Protein AF-A0A967A6V4-F1 (afdb_monomer_lite)

Secondary structure (DSSP, 8-state):
---HHHHHHHHHHHHHHHHHHHHHHHHHHTT-S-----SEEEETTEEEEHHHH---HHHHHHHHHHHHHHHHHHHHHHHHHHHHHH-S-STT-SSHHHHHHHHHHHHHHHHHHS-SSS-B----GGGTT-EEEETTTEEEE-TT-TTPBP-GGGGT-HHHHHHHHHHIIIIIS----PPPPPPPPPSS-EEEETTEEEEPP-------

pLDDT: mean 91.81, std 9.51, range [47.06, 98.56]

Radius of gyration: 20.29 Å; chains: 1; bounding box: 44×41×69 Å

Structure (mmCIF, N/CA/C/O backbone):
data_AF-A0A967A6V4-F1
#
_entry.id   AF-A0A967A6V4-F1
#
loop_
_atom_site.group_PDB
_atom_site.id
_atom_site.type_symbol
_atom_site.label_atom_id
_atom_site.label_alt_id
_atom_site.label_comp_id
_atom_site.label_asym_id
_atom_site.label_entity_id
_atom_site.label_seq_id
_atom_site.pdbx_PDB_ins_code
_atom_site.Cartn_x
_atom_site.Cartn_y
_atom_site.Cartn_z
_atom_site.occupancy
_atom_site.B_iso_or_equiv
_atom_site.auth_seq_id
_atom_site.auth_comp_id
_atom_site.auth_asym_id
_atom_site.auth_atom_id
_atom_site.pdbx_PDB_model_num
ATOM 1 N N . MET A 1 1 ? 5.964 20.607 -17.269 1.00 47.06 1 MET A N 1
ATOM 2 C CA . MET A 1 1 ? 6.888 20.075 -16.246 1.00 47.06 1 MET A CA 1
ATOM 3 C C . MET A 1 1 ? 6.052 19.396 -15.180 1.00 47.06 1 MET A C 1
ATOM 5 O O . MET A 1 1 ? 5.228 20.064 -14.573 1.00 47.06 1 MET A O 1
ATOM 9 N N . THR A 1 2 ? 6.174 18.079 -15.026 1.00 61.16 2 THR A N 1
ATOM 10 C CA . THR A 1 2 ? 5.556 17.325 -13.926 1.00 61.16 2 THR A CA 1
ATOM 11 C C . THR A 1 2 ? 6.185 17.775 -12.608 1.00 61.16 2 THR A C 1
ATOM 13 O O . THR A 1 2 ? 7.408 17.781 -12.490 1.00 61.16 2 THR A O 1
ATOM 16 N N . ASP A 1 3 ? 5.371 18.174 -11.628 1.00 86.00 3 ASP A N 1
ATOM 17 C CA . ASP A 1 3 ? 5.865 18.545 -10.300 1.00 86.00 3 ASP A CA 1
ATOM 18 C C . ASP A 1 3 ? 6.285 17.281 -9.530 1.00 86.00 3 ASP A C 1
ATOM 20 O O . ASP A 1 3 ? 5.494 16.640 -8.835 1.00 86.00 3 ASP A O 1
ATOM 24 N N . LEU A 1 4 ? 7.552 16.890 -9.687 1.0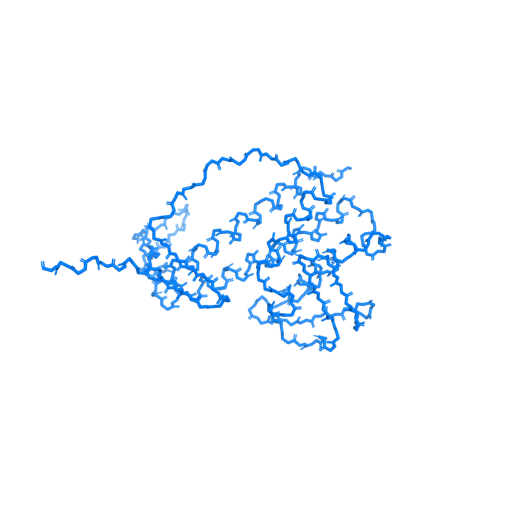0 92.56 4 LEU A N 1
ATOM 25 C CA . LEU A 1 4 ? 8.151 15.781 -8.939 1.00 92.56 4 LEU A CA 1
ATOM 26 C C . LEU A 1 4 ? 8.066 16.004 -7.420 1.00 92.56 4 LEU A C 1
ATOM 28 O O . LEU A 1 4 ? 7.947 15.033 -6.671 1.00 92.56 4 LEU A O 1
ATOM 32 N N . GLY A 1 5 ? 8.061 17.261 -6.962 1.00 93.19 5 GLY A N 1
ATOM 33 C CA . GLY A 1 5 ? 7.897 17.612 -5.553 1.00 93.19 5 GLY A CA 1
ATOM 34 C C . GLY A 1 5 ? 6.541 17.169 -5.003 1.00 93.19 5 GLY A C 1
ATOM 35 O O . GLY A 1 5 ? 6.478 16.575 -3.922 1.00 93.19 5 GLY A O 1
ATOM 36 N N . ALA A 1 6 ? 5.463 17.358 -5.768 1.00 96.00 6 ALA A N 1
ATOM 37 C CA . ALA A 1 6 ? 4.139 16.852 -5.409 1.00 96.00 6 ALA A CA 1
ATOM 38 C C . ALA A 1 6 ? 4.126 15.321 -5.272 1.00 96.00 6 ALA A C 1
ATOM 40 O O . ALA A 1 6 ? 3.632 14.798 -4.272 1.00 96.00 6 ALA A O 1
ATOM 41 N N . HIS A 1 7 ? 4.737 14.590 -6.210 1.00 97.00 7 HIS A N 1
ATOM 42 C CA . HIS A 1 7 ? 4.801 13.125 -6.145 1.00 97.00 7 HIS A CA 1
ATOM 43 C C . HIS A 1 7 ? 5.608 12.607 -4.945 1.00 97.00 7 HIS A C 1
ATOM 45 O O . HIS A 1 7 ? 5.199 11.627 -4.317 1.00 97.00 7 HIS A O 1
ATOM 51 N N . ILE A 1 8 ? 6.701 13.281 -4.567 1.00 96.75 8 ILE A N 1
ATOM 52 C CA . ILE A 1 8 ? 7.445 12.972 -3.333 1.00 96.75 8 ILE A CA 1
ATOM 53 C C . ILE A 1 8 ? 6.543 13.149 -2.106 1.00 96.75 8 ILE A C 1
ATOM 55 O O . ILE A 1 8 ? 6.497 12.271 -1.238 1.00 96.75 8 ILE A O 1
ATOM 59 N N . ASN A 1 9 ? 5.791 14.251 -2.040 1.00 95.69 9 ASN A N 1
ATOM 60 C CA . ASN A 1 9 ? 4.867 14.514 -0.938 1.00 95.69 9 ASN A CA 1
ATOM 61 C C . ASN A 1 9 ? 3.738 13.479 -0.875 1.00 95.69 9 ASN A C 1
ATOM 63 O O . ASN A 1 9 ? 3.394 13.024 0.217 1.00 95.69 9 ASN A O 1
ATOM 67 N N . TYR A 1 10 ? 3.203 13.047 -2.018 1.00 97.50 10 TYR A N 1
ATOM 68 C CA . TYR A 1 10 ? 2.186 11.997 -2.068 1.00 97.50 10 TYR A CA 1
ATOM 69 C C . TYR A 1 10 ? 2.726 10.646 -1.605 1.00 97.50 10 TYR A C 1
ATOM 71 O O . TYR A 1 10 ? 2.060 9.971 -0.820 1.00 97.50 10 TYR A O 1
ATOM 79 N N . LEU A 1 11 ? 3.936 10.257 -2.023 1.00 97.19 11 LEU A N 1
ATOM 80 C CA . LEU A 1 11 ? 4.576 9.030 -1.534 1.00 97.19 11 LEU A CA 1
ATOM 81 C C . LEU A 1 11 ? 4.777 9.093 -0.021 1.00 97.19 11 LEU A C 1
ATOM 83 O O . LEU A 1 11 ? 4.455 8.143 0.691 1.00 97.19 11 LEU A O 1
ATOM 87 N N . PHE A 1 12 ? 5.249 10.231 0.491 1.00 95.94 12 PHE A N 1
ATOM 88 C CA . PHE A 1 12 ? 5.412 10.416 1.927 1.00 95.94 12 PHE A CA 1
ATOM 89 C C . PHE A 1 12 ? 4.080 10.339 2.682 1.00 95.94 12 PHE A C 1
ATOM 91 O O . PHE A 1 12 ? 4.004 9.669 3.712 1.00 95.94 12 PHE A O 1
ATOM 98 N N . ALA A 1 13 ? 3.025 10.973 2.168 1.00 96.88 13 ALA A N 1
ATOM 99 C CA . ALA A 1 13 ? 1.691 10.902 2.752 1.00 96.88 13 ALA A CA 1
ATOM 100 C C . ALA A 1 13 ? 1.150 9.463 2.754 1.00 96.88 13 ALA A C 1
ATOM 102 O O . ALA A 1 13 ? 0.671 9.000 3.789 1.00 96.88 13 ALA A O 1
ATOM 103 N N . ALA A 1 14 ? 1.298 8.723 1.651 1.00 97.62 14 ALA A N 1
ATOM 104 C CA . ALA A 1 14 ? 0.886 7.323 1.555 1.00 97.62 14 ALA A CA 1
ATOM 105 C C . ALA A 1 14 ? 1.659 6.428 2.542 1.00 97.62 14 ALA A C 1
ATOM 107 O O . ALA A 1 14 ? 1.058 5.592 3.220 1.00 97.62 14 ALA A O 1
ATOM 108 N N . GLU A 1 15 ? 2.970 6.647 2.711 1.00 96.56 15 GLU A N 1
ATOM 109 C CA . GLU A 1 15 ? 3.759 5.964 3.743 1.00 96.56 15 GLU A CA 1
ATOM 110 C C . GLU A 1 15 ? 3.232 6.247 5.158 1.00 96.56 15 GLU A C 1
ATOM 112 O O . GLU A 1 15 ? 3.196 5.341 5.994 1.00 96.56 15 GLU A O 1
ATOM 117 N N . LEU A 1 16 ? 2.875 7.498 5.463 1.00 96.00 16 LEU A N 1
ATOM 118 C CA . LEU A 1 16 ? 2.338 7.872 6.774 1.00 96.00 16 LEU A CA 1
ATOM 119 C C . LEU A 1 16 ? 0.960 7.255 7.012 1.00 96.00 16 LEU A C 1
ATOM 121 O O . LEU A 1 16 ? 0.731 6.713 8.093 1.00 96.00 16 LEU A O 1
ATOM 125 N N . GLN A 1 17 ? 0.081 7.272 6.009 1.00 97.69 17 GLN A N 1
ATOM 126 C CA . GLN A 1 17 ? -1.232 6.635 6.088 1.00 97.69 17 GLN A CA 1
ATOM 127 C C . GLN A 1 17 ? -1.112 5.129 6.304 1.00 97.69 17 GLN A C 1
ATOM 129 O O . GLN A 1 17 ? -1.803 4.589 7.162 1.00 97.69 17 GLN A O 1
ATOM 134 N N . PHE A 1 18 ? -0.187 4.457 5.612 1.00 97.31 18 PHE A N 1
ATOM 135 C CA . PHE A 1 18 ? 0.090 3.044 5.858 1.00 97.31 18 PHE A CA 1
ATOM 136 C C . PHE A 1 18 ? 0.520 2.796 7.305 1.00 97.31 18 PHE A C 1
ATOM 138 O O . PHE A 1 18 ? -0.059 1.949 7.978 1.00 97.31 18 PHE A O 1
ATOM 145 N N . ARG A 1 19 ? 1.491 3.564 7.816 1.00 95.38 19 ARG A N 1
ATOM 146 C CA . ARG A 1 19 ? 1.978 3.412 9.199 1.00 95.38 19 ARG A CA 1
ATOM 147 C C . ARG A 1 19 ? 0.873 3.654 10.226 1.00 95.38 19 ARG A C 1
ATOM 149 O O . ARG A 1 19 ? 0.779 2.901 11.193 1.00 95.38 19 ARG A O 1
ATOM 156 N N . LEU A 1 20 ? 0.049 4.681 10.016 1.00 95.94 20 LEU A N 1
ATOM 157 C CA . LEU A 1 20 ? -1.089 4.980 10.880 1.00 95.94 20 LEU A CA 1
ATOM 158 C C . LEU A 1 20 ? -2.123 3.854 10.825 1.00 95.94 20 LEU A C 1
ATOM 160 O O . LEU A 1 20 ? -2.558 3.386 11.870 1.00 95.94 20 LEU A O 1
ATOM 164 N N . ALA A 1 21 ? -2.460 3.362 9.633 1.00 96.38 21 ALA A N 1
ATOM 165 C CA . ALA A 1 21 ? -3.390 2.254 9.468 1.00 96.38 21 ALA A CA 1
ATOM 166 C C . ALA A 1 21 ? -2.866 0.955 10.102 1.00 96.38 21 ALA A C 1
ATOM 168 O O . ALA A 1 21 ? -3.643 0.215 10.700 1.00 96.38 21 ALA A O 1
ATOM 169 N N . SER A 1 22 ? -1.555 0.687 10.045 1.00 94.50 22 SER A N 1
ATOM 170 C CA . SER A 1 22 ? -0.947 -0.445 10.756 1.00 94.50 22 SER A CA 1
ATOM 171 C C . SER A 1 22 ? -1.079 -0.292 12.272 1.00 94.50 22 SER A C 1
ATOM 173 O O . SER A 1 22 ? -1.404 -1.262 12.953 1.00 94.50 22 SER A O 1
ATOM 175 N N . ALA A 1 23 ? -0.852 0.915 12.800 1.00 92.94 23 ALA A N 1
ATOM 176 C CA . ALA A 1 23 ? -0.994 1.199 14.225 1.00 92.94 23 ALA A CA 1
ATOM 177 C C . ALA A 1 23 ? -2.455 1.094 14.689 1.00 92.94 23 ALA A C 1
ATOM 179 O O . ALA A 1 23 ? -2.713 0.474 15.715 1.00 92.94 23 ALA A O 1
ATOM 180 N N . ALA A 1 24 ? -3.398 1.633 13.916 1.00 93.75 24 ALA A N 1
ATOM 181 C CA . ALA A 1 24 ? -4.828 1.563 14.201 1.00 93.75 24 ALA A CA 1
ATOM 182 C C . ALA A 1 24 ? -5.347 0.121 14.147 1.00 93.75 24 ALA A C 1
ATOM 184 O O . ALA A 1 24 ? -6.034 -0.313 15.063 1.00 93.75 24 ALA A O 1
ATOM 185 N N . ARG A 1 25 ? -4.948 -0.661 13.132 1.00 93.38 25 ARG A N 1
ATOM 186 C CA . ARG A 1 25 ? -5.234 -2.102 13.081 1.00 93.38 25 ARG A CA 1
ATOM 187 C C . ARG A 1 25 ? -4.715 -2.802 14.326 1.00 93.38 25 ARG A C 1
ATOM 189 O O . ARG A 1 25 ? -5.458 -3.523 14.972 1.00 93.38 25 ARG A O 1
ATOM 196 N N . PHE A 1 26 ? -3.453 -2.569 14.677 1.00 91.88 26 PHE A N 1
ATOM 197 C CA . PHE A 1 26 ? -2.861 -3.178 15.860 1.00 91.88 26 PHE A CA 1
ATOM 198 C C . PHE A 1 26 ? -3.612 -2.799 17.146 1.00 91.88 26 PHE A C 1
ATOM 200 O O . PHE A 1 26 ? -3.895 -3.662 17.972 1.00 91.88 26 PHE A O 1
ATOM 207 N N . ALA A 1 27 ? -3.957 -1.524 17.318 1.00 91.75 27 ALA A N 1
ATOM 208 C CA . ALA A 1 27 ? -4.696 -1.046 18.478 1.00 91.75 27 ALA A CA 1
ATOM 209 C C . ALA A 1 27 ? -6.118 -1.623 18.543 1.00 91.75 27 ALA A C 1
ATOM 211 O O . ALA A 1 27 ? -6.533 -2.027 19.626 1.00 91.75 27 ALA A O 1
ATOM 212 N N . ALA A 1 28 ? -6.823 -1.723 17.412 1.00 92.56 28 ALA A N 1
ATOM 213 C CA . ALA A 1 28 ? -8.151 -2.328 17.330 1.00 92.56 28 ALA A CA 1
ATOM 214 C C . ALA A 1 28 ? -8.112 -3.820 17.694 1.00 92.56 28 ALA A C 1
ATOM 216 O O . ALA A 1 28 ? -8.812 -4.236 18.613 1.00 92.56 28 ALA A O 1
ATOM 217 N N . THR A 1 29 ? -7.211 -4.599 17.081 1.00 89.44 29 THR A N 1
ATOM 218 C CA . THR A 1 29 ? -7.047 -6.034 17.378 1.00 89.44 29 THR A CA 1
ATOM 219 C C . THR A 1 29 ? -6.681 -6.287 18.846 1.00 89.44 29 THR A C 1
ATOM 221 O O . THR A 1 29 ? -7.070 -7.296 19.426 1.00 89.44 29 THR A O 1
ATOM 224 N N . MET A 1 30 ? -5.938 -5.370 19.472 1.00 89.25 30 MET A N 1
ATOM 225 C CA . MET A 1 30 ? -5.548 -5.473 20.881 1.00 89.25 30 MET A CA 1
ATOM 226 C C . MET A 1 30 ? -6.565 -4.864 21.861 1.00 89.25 30 MET A C 1
ATOM 228 O O . MET A 1 30 ? -6.291 -4.869 23.061 1.00 89.25 30 MET A O 1
ATOM 232 N N . GLY A 1 31 ? -7.683 -4.302 21.386 1.00 88.19 31 GLY A N 1
ATOM 233 C CA . GLY A 1 31 ? -8.676 -3.626 22.232 1.00 88.19 31 GLY A CA 1
ATOM 234 C C . GLY A 1 31 ? -8.162 -2.354 22.921 1.00 88.19 31 GLY A C 1
ATOM 235 O O . GLY A 1 31 ? -8.678 -1.964 23.961 1.00 88.19 31 GLY A O 1
ATOM 236 N N . ASN A 1 32 ? -7.121 -1.721 22.371 1.00 87.50 32 ASN A N 1
ATOM 237 C CA . ASN A 1 32 ? -6.496 -0.506 22.912 1.00 87.50 32 ASN A CA 1
ATOM 238 C C . ASN A 1 32 ? -6.888 0.769 22.142 1.00 87.50 32 ASN A C 1
ATOM 240 O O . ASN A 1 32 ? -6.411 1.855 22.472 1.00 87.50 32 ASN A O 1
ATOM 244 N N . GLN A 1 33 ? -7.680 0.642 21.076 1.00 81.50 33 GLN A N 1
ATOM 245 C CA . GLN A 1 33 ? -8.181 1.776 20.305 1.00 81.50 33 GLN A CA 1
ATOM 246 C C . GLN A 1 33 ? -9.330 2.437 21.086 1.00 81.50 33 GLN A C 1
ATOM 248 O O . GLN A 1 33 ? -10.271 1.734 21.452 1.00 81.50 33 GLN A O 1
ATOM 253 N N . PRO A 1 34 ? -9.312 3.761 21.321 1.00 84.88 34 PRO A N 1
ATOM 254 C CA . PRO A 1 34 ? -10.505 4.446 21.797 1.00 84.88 34 PRO A CA 1
ATOM 255 C C . PRO A 1 34 ? -11.572 4.385 20.696 1.00 84.88 34 PRO A C 1
ATOM 257 O O . PRO A 1 34 ? -11.351 4.880 19.590 1.00 84.88 34 PRO A O 1
ATOM 260 N N . LEU A 1 35 ? -12.699 3.739 20.993 1.00 86.19 35 LEU A N 1
ATOM 261 C CA . LEU A 1 35 ? -13.858 3.620 20.096 1.00 86.19 35 LEU A CA 1
ATOM 262 C C . LEU A 1 35 ? -15.010 4.538 20.513 1.00 86.19 35 LEU A C 1
ATOM 264 O O . LEU A 1 35 ? -16.126 4.341 20.052 1.00 86.19 35 LEU A O 1
ATOM 268 N N . ASP A 1 36 ? -14.736 5.502 21.391 1.00 88.25 36 ASP A N 1
ATOM 269 C CA . ASP A 1 36 ? -15.726 6.399 21.978 1.00 88.25 36 ASP A CA 1
ATOM 270 C C . ASP A 1 36 ? -15.725 7.743 21.225 1.00 88.25 36 ASP A C 1
ATOM 272 O O . ASP A 1 36 ? -14.881 8.604 21.506 1.00 88.25 36 ASP A O 1
ATOM 276 N N . PRO A 1 37 ? -16.565 7.910 20.182 1.00 90.62 37 PRO A N 1
ATOM 277 C CA . PRO A 1 37 ? -16.703 9.184 19.489 1.00 90.62 37 PRO A CA 1
ATOM 278 C C . PRO A 1 37 ? -17.459 10.206 20.356 1.00 90.62 37 PRO A C 1
ATOM 280 O O . PRO A 1 37 ? -18.081 9.847 21.356 1.00 90.62 37 PRO A O 1
ATOM 283 N N . PRO A 1 38 ? -17.456 11.495 19.971 1.00 92.94 38 PRO A N 1
ATOM 284 C CA . PRO A 1 38 ? -18.340 12.486 20.578 1.00 92.94 38 PRO A CA 1
ATOM 285 C C . PRO A 1 38 ? -19.815 12.052 20.532 1.00 92.94 38 PRO A C 1
ATOM 287 O O . PRO A 1 38 ? -20.241 11.427 19.562 1.00 92.94 38 PRO A O 1
ATOM 290 N N . LEU A 1 39 ? -20.601 12.443 21.543 1.00 94.50 39 LEU A N 1
ATOM 291 C CA . LEU A 1 39 ? -22.042 12.139 21.603 1.00 94.50 39 LEU A CA 1
ATOM 292 C C . LEU A 1 39 ? -22.835 12.765 20.446 1.00 94.50 39 LEU A C 1
ATOM 294 O O . LEU A 1 39 ? -23.842 12.220 20.004 1.00 94.50 39 LEU A O 1
ATOM 298 N N . GLU A 1 40 ? -22.366 13.912 19.964 1.00 95.81 40 GLU A N 1
ATOM 299 C CA . GLU A 1 40 ? -22.866 14.584 18.773 1.00 95.81 40 GLU A CA 1
ATOM 300 C C . GLU A 1 40 ? -21.665 15.149 18.009 1.00 95.81 40 GLU A C 1
ATOM 302 O O . GLU A 1 40 ? -20.761 15.751 18.599 1.00 95.81 40 GLU A O 1
ATOM 307 N N . TRP A 1 41 ? -21.657 14.984 16.688 1.00 95.06 41 TRP A N 1
ATOM 308 C CA . TRP A 1 41 ? -20.725 15.675 15.803 1.00 95.06 41 TRP A CA 1
ATOM 309 C C . TRP A 1 41 ? -21.507 16.398 14.710 1.00 95.06 41 TRP A C 1
ATOM 311 O O . TRP A 1 41 ? -22.253 15.790 13.945 1.00 95.06 41 TRP A O 1
ATOM 321 N N . SER A 1 42 ? -21.336 17.718 14.631 1.00 96.31 42 SER A N 1
ATOM 322 C CA . SER A 1 42 ? -21.982 18.556 13.623 1.00 96.31 42 SER A CA 1
ATOM 323 C C . SER A 1 42 ? -20.989 19.238 12.683 1.00 96.31 42 SER A C 1
ATOM 325 O O . SER A 1 42 ? -19.944 19.725 13.121 1.00 96.31 42 SER A O 1
ATOM 327 N N . HIS A 1 43 ? -21.360 19.363 11.409 1.00 95.25 43 HIS A N 1
ATOM 328 C CA . HIS A 1 43 ? -20.684 20.210 10.427 1.00 95.25 43 HIS A CA 1
ATOM 329 C C . HIS A 1 43 ? -21.714 20.878 9.501 1.00 95.25 43 HIS A C 1
ATOM 331 O O . HIS A 1 43 ? -22.357 20.224 8.676 1.00 95.25 43 HIS A O 1
ATOM 337 N N . GLY A 1 44 ? -21.889 22.197 9.638 1.00 95.50 44 GLY A N 1
ATOM 338 C CA . GLY A 1 44 ? -22.938 22.935 8.932 1.00 95.50 44 GLY A CA 1
ATOM 339 C C . GLY A 1 44 ? -24.331 22.424 9.312 1.00 95.50 44 GLY A C 1
ATOM 340 O O . GLY A 1 44 ? -24.693 22.421 10.484 1.00 95.50 44 GLY A O 1
ATOM 341 N N . LYS A 1 45 ? -25.103 21.969 8.317 1.00 96.44 45 LYS A N 1
ATOM 342 C CA . LYS A 1 45 ? -26.444 21.387 8.517 1.00 96.44 45 LYS A CA 1
ATOM 343 C C . LYS A 1 45 ? -26.441 19.893 8.862 1.00 96.44 45 LYS A C 1
ATOM 345 O O . LYS A 1 45 ? -27.506 19.327 9.084 1.00 96.44 45 LYS A O 1
ATOM 350 N N . HIS A 1 46 ? -25.280 19.243 8.831 1.00 97.00 46 HIS A N 1
ATOM 351 C CA . HIS A 1 46 ? -25.161 17.814 9.093 1.00 97.00 46 HIS A CA 1
ATOM 352 C C . HIS A 1 46 ? -24.859 17.587 10.566 1.00 97.00 46 HIS A C 1
ATOM 354 O O . HIS A 1 46 ? -24.005 18.268 11.136 1.00 97.00 46 HIS A O 1
ATOM 360 N N . LYS A 1 47 ? -25.555 16.624 11.158 1.00 96.56 47 LYS A N 1
ATOM 361 C CA . LYS A 1 47 ? -25.356 16.155 12.523 1.00 96.56 47 LYS A CA 1
ATOM 362 C C . LYS A 1 47 ? -25.394 14.639 12.505 1.00 96.56 47 LYS A C 1
ATOM 364 O O . LYS A 1 47 ? -26.164 14.077 11.731 1.00 96.56 47 LYS A O 1
ATOM 369 N N . VAL A 1 48 ? -24.567 14.026 13.334 1.00 96.00 48 VAL A N 1
ATOM 370 C CA . VAL A 1 48 ? -24.575 12.586 13.586 1.00 96.00 48 VAL A CA 1
ATOM 371 C C . VAL A 1 48 ? -24.553 12.352 15.090 1.00 96.00 48 VAL A C 1
ATOM 373 O O . VAL A 1 48 ? -23.842 13.065 15.812 1.00 96.00 48 VAL A O 1
ATOM 376 N N . SER A 1 49 ? -25.357 11.398 15.556 1.00 96.50 49 SER A N 1
ATOM 377 C CA . SER A 1 49 ? -25.377 10.973 16.955 1.00 96.50 49 SER A CA 1
ATOM 378 C C . SER A 1 49 ? -24.272 9.961 17.253 1.00 96.50 49 SER A C 1
ATOM 380 O O . SER A 1 49 ? -23.604 9.434 16.357 1.00 96.50 49 SER A O 1
ATOM 382 N N . TYR A 1 50 ? -24.098 9.668 18.539 1.00 94.38 50 TYR A N 1
ATOM 383 C CA . TYR A 1 50 ? -23.201 8.625 19.011 1.00 94.38 50 TYR A CA 1
ATOM 384 C C . TYR A 1 50 ? -23.467 7.277 18.332 1.00 94.38 50 TYR A C 1
ATOM 386 O O . TYR A 1 50 ? -22.547 6.643 17.824 1.00 94.38 50 TYR A O 1
ATOM 394 N N . GLU A 1 51 ? -24.728 6.847 18.292 1.00 94.00 51 GLU A N 1
ATOM 395 C CA . GLU A 1 51 ? -25.146 5.536 17.789 1.00 94.00 51 GLU A CA 1
ATOM 396 C C . GLU A 1 51 ? -24.868 5.362 16.291 1.00 94.00 51 GLU A C 1
ATOM 398 O O . GLU A 1 51 ? -24.669 4.238 15.833 1.00 94.00 51 GLU A O 1
ATOM 403 N N . GLU A 1 52 ? -24.824 6.459 15.533 1.00 94.12 52 GLU A N 1
ATOM 404 C CA . GLU A 1 52 ? -24.491 6.448 14.105 1.00 94.12 52 GLU A CA 1
ATOM 405 C C . GLU A 1 52 ? -22.989 6.250 13.845 1.00 94.12 52 GLU A C 1
ATOM 407 O O . GLU A 1 52 ? -22.606 5.754 12.783 1.00 94.12 52 GLU A O 1
ATOM 412 N N . LEU A 1 53 ? -22.129 6.638 14.794 1.00 93.44 53 LEU A N 1
ATOM 413 C CA . LEU A 1 53 ? -20.670 6.616 14.642 1.00 93.44 53 LEU A CA 1
ATOM 414 C C . LEU A 1 53 ? -19.967 5.533 15.462 1.00 93.44 53 LEU A C 1
ATOM 416 O O . LEU A 1 53 ? -18.871 5.104 15.089 1.00 93.44 53 LEU A O 1
ATOM 420 N N . ALA A 1 54 ? -20.541 5.134 16.594 1.00 93.44 54 ALA A N 1
ATOM 421 C CA . ALA A 1 54 ? -19.914 4.214 17.525 1.00 93.44 54 ALA A CA 1
ATOM 422 C C . ALA A 1 54 ? -19.684 2.843 16.878 1.00 93.44 54 ALA A C 1
ATOM 424 O O . ALA A 1 54 ? -20.535 2.298 16.173 1.00 93.44 54 ALA A O 1
ATOM 425 N N . LEU A 1 55 ? -18.513 2.262 17.146 1.00 95.19 55 LEU A N 1
ATOM 426 C CA . LEU A 1 55 ? -18.145 0.937 16.661 1.00 95.19 55 LEU A CA 1
ATOM 427 C C . LEU A 1 55 ? -18.034 -0.029 17.833 1.00 95.19 55 LEU A C 1
ATOM 429 O O . LEU A 1 55 ? -17.347 0.239 18.818 1.00 95.19 55 LEU A O 1
ATOM 433 N N . ARG A 1 56 ? -18.630 -1.211 17.685 1.00 94.00 56 ARG A N 1
ATOM 434 C CA . ARG A 1 56 ? -18.275 -2.357 18.521 1.00 94.00 56 ARG A CA 1
ATOM 435 C C . ARG A 1 56 ? -16.858 -2.836 18.196 1.00 94.00 56 ARG A C 1
ATOM 437 O O . ARG A 1 56 ? -16.330 -2.585 17.112 1.00 94.00 56 ARG A O 1
ATOM 444 N N . ASN A 1 57 ? -16.267 -3.607 19.106 1.00 91.81 57 ASN A N 1
ATOM 445 C CA . ASN A 1 57 ? -14.911 -4.142 18.938 1.00 91.81 57 ASN A CA 1
ATOM 446 C C . ASN A 1 57 ? -14.742 -4.996 17.665 1.00 91.81 57 ASN A C 1
ATOM 448 O O . ASN A 1 57 ? -13.737 -4.861 16.971 1.00 91.81 57 ASN A O 1
ATOM 452 N N . ASP A 1 58 ? -15.724 -5.838 17.328 1.00 93.69 58 ASP A N 1
ATOM 453 C CA . ASP A 1 58 ? -15.719 -6.657 16.107 1.00 93.69 58 ASP A CA 1
ATOM 454 C C . ASP A 1 58 ? -15.757 -5.794 14.837 1.00 93.69 58 ASP A C 1
ATOM 456 O O . ASP A 1 58 ? -15.026 -6.044 13.876 1.00 93.69 58 ASP A O 1
ATOM 460 N N . GLN A 1 59 ? -16.563 -4.730 14.853 1.00 95.19 59 GLN A N 1
ATOM 461 C CA . GLN A 1 59 ? -16.656 -3.778 13.747 1.00 95.19 59 GLN A CA 1
ATOM 462 C C . GLN A 1 59 ? -15.364 -2.972 13.592 1.00 95.19 59 GLN A C 1
ATOM 464 O O . GLN A 1 59 ? -14.912 -2.756 12.469 1.00 95.19 59 GLN A O 1
ATOM 469 N N . ALA A 1 60 ? -14.750 -2.559 14.702 1.00 95.00 60 ALA A N 1
ATOM 470 C CA . ALA A 1 60 ? -13.492 -1.826 14.698 1.00 95.00 60 ALA A CA 1
ATOM 471 C C . ALA A 1 60 ? -12.333 -2.667 14.149 1.00 95.00 60 ALA A C 1
ATOM 473 O O . ALA A 1 60 ? -11.571 -2.170 13.319 1.00 95.00 60 ALA A O 1
ATOM 474 N N . ASP A 1 61 ? -12.212 -3.937 14.549 1.00 93.25 61 ASP A N 1
ATOM 475 C CA . ASP A 1 61 ? -11.181 -4.838 14.017 1.00 93.25 61 ASP A CA 1
ATOM 476 C C . ASP A 1 61 ? -11.369 -5.070 12.508 1.00 93.25 61 ASP A C 1
ATOM 478 O O . ASP A 1 61 ? -10.430 -4.893 11.721 1.00 93.25 61 ASP A O 1
ATOM 482 N N . PHE A 1 62 ? -12.607 -5.337 12.072 1.00 93.94 62 PHE A N 1
ATOM 483 C CA . PHE A 1 62 ? -12.938 -5.484 10.654 1.00 93.94 62 PHE A CA 1
ATOM 484 C C . PHE A 1 62 ? -12.646 -4.208 9.847 1.00 93.94 62 PHE A C 1
ATOM 486 O O . PHE A 1 62 ? -12.011 -4.263 8.786 1.00 93.94 62 PHE A O 1
ATOM 493 N N . ALA A 1 63 ? -13.072 -3.041 10.334 1.00 94.75 63 ALA A N 1
ATOM 494 C CA . ALA A 1 63 ? -12.833 -1.760 9.676 1.00 94.75 63 ALA A CA 1
ATOM 495 C C . ALA A 1 63 ? -11.333 -1.442 9.599 1.00 94.75 63 ALA A C 1
ATOM 497 O O . ALA A 1 63 ? -10.834 -1.062 8.538 1.00 94.75 63 ALA A O 1
ATOM 498 N N . ALA A 1 64 ? -10.586 -1.661 10.683 1.00 94.81 64 ALA A N 1
ATOM 499 C CA . ALA A 1 64 ? -9.157 -1.384 10.731 1.00 94.81 64 ALA 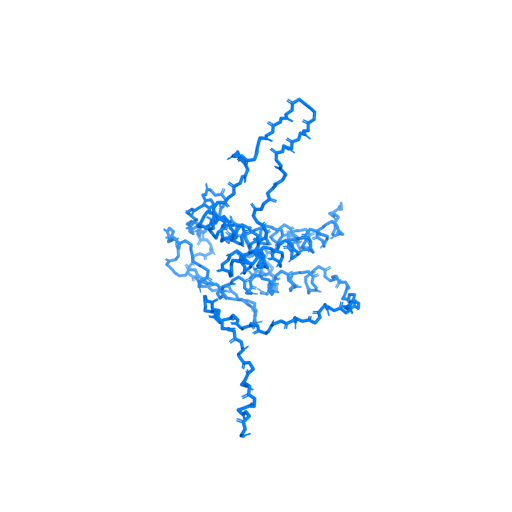A CA 1
ATOM 500 C C . ALA A 1 64 ? -8.345 -2.327 9.825 1.00 94.81 64 ALA A C 1
ATOM 502 O O . ALA A 1 64 ? -7.378 -1.894 9.187 1.00 94.81 64 ALA A O 1
ATOM 503 N N . TRP A 1 65 ? -8.757 -3.593 9.687 1.00 92.06 65 TRP A N 1
ATOM 504 C CA . TRP A 1 65 ? -8.198 -4.512 8.692 1.00 92.06 65 TRP A CA 1
ATOM 505 C C . TRP A 1 65 ? -8.379 -3.987 7.262 1.00 92.06 65 TRP A C 1
ATOM 507 O O . TRP A 1 65 ? -7.408 -3.919 6.500 1.00 92.06 65 TRP A O 1
ATOM 517 N N . ASN A 1 66 ? -9.594 -3.566 6.903 1.00 93.19 66 ASN A N 1
ATOM 518 C CA . ASN A 1 66 ? -9.878 -3.017 5.576 1.00 93.19 66 ASN A CA 1
ATOM 519 C C . ASN A 1 66 ? -9.139 -1.696 5.331 1.00 93.19 66 ASN A C 1
ATOM 521 O O . ASN A 1 66 ? -8.547 -1.515 4.270 1.00 93.19 66 ASN A O 1
ATOM 525 N N . MET A 1 67 ? -9.072 -0.813 6.328 1.00 94.81 67 MET A N 1
ATOM 526 C CA . MET A 1 67 ? -8.307 0.434 6.257 1.00 94.81 67 MET A CA 1
ATOM 527 C C . MET A 1 67 ? -6.816 0.179 5.999 1.00 94.81 67 MET A C 1
ATOM 529 O O . MET A 1 67 ? -6.209 0.832 5.150 1.00 94.81 67 MET A O 1
ATOM 533 N N . HIS A 1 68 ? -6.222 -0.813 6.669 1.00 94.12 68 HIS A N 1
ATOM 534 C CA . HIS A 1 68 ? -4.832 -1.211 6.438 1.00 94.12 68 HIS A CA 1
ATOM 535 C C . HIS A 1 68 ? -4.599 -1.759 5.022 1.00 94.12 68 HIS A C 1
ATOM 537 O O . HIS A 1 68 ? -3.588 -1.439 4.384 1.00 94.12 68 HIS A O 1
ATOM 543 N N . ARG A 1 69 ? -5.543 -2.553 4.498 1.00 91.75 69 ARG A N 1
ATOM 544 C CA . ARG A 1 69 ? -5.513 -3.008 3.100 1.00 91.75 69 ARG A CA 1
ATOM 545 C C . ARG A 1 69 ? -5.574 -1.821 2.139 1.00 91.75 69 ARG A C 1
ATOM 547 O O . ARG A 1 69 ? -4.673 -1.680 1.317 1.00 91.75 69 ARG A O 1
ATOM 554 N N . SER A 1 70 ? -6.550 -0.931 2.296 1.00 93.62 70 SER A N 1
ATOM 555 C CA . SER A 1 70 ? -6.712 0.270 1.465 1.00 93.62 70 SER A CA 1
ATOM 556 C C . SER A 1 70 ? -5.464 1.154 1.457 1.00 93.62 70 SER A C 1
ATOM 558 O O . SER A 1 70 ? -5.017 1.570 0.389 1.00 93.62 70 SER A O 1
ATOM 560 N N . ALA A 1 71 ? -4.826 1.369 2.611 1.00 95.94 71 ALA A N 1
ATOM 561 C CA . ALA A 1 71 ? -3.581 2.133 2.688 1.00 95.94 71 ALA A CA 1
ATOM 562 C C . ALA A 1 71 ? -2.415 1.457 1.938 1.00 95.94 71 ALA A C 1
ATOM 564 O O . ALA A 1 71 ? -1.581 2.135 1.338 1.00 95.94 71 ALA A O 1
ATOM 565 N N . THR A 1 72 ? -2.370 0.119 1.916 1.00 93.50 72 THR A N 1
ATOM 566 C CA . THR A 1 72 ? -1.384 -0.637 1.122 1.00 93.50 72 THR A CA 1
ATOM 567 C C . THR A 1 72 ? -1.591 -0.407 -0.376 1.00 93.50 72 THR A C 1
ATOM 569 O O . THR A 1 72 ? -0.632 -0.163 -1.107 1.00 93.50 72 THR A O 1
ATOM 572 N N . PHE A 1 73 ? -2.842 -0.436 -0.836 1.00 92.06 73 PHE A N 1
ATOM 573 C CA . PHE A 1 73 ? -3.178 -0.203 -2.241 1.00 92.06 73 PHE A CA 1
ATOM 574 C C . PHE A 1 73 ? -2.939 1.240 -2.675 1.00 92.06 73 PHE A C 1
ATOM 576 O O . PHE A 1 73 ? -2.453 1.471 -3.781 1.00 92.06 73 PHE A O 1
ATOM 583 N N . LEU A 1 74 ? -3.202 2.208 -1.797 1.00 95.94 74 LEU A N 1
ATOM 584 C CA . LEU A 1 74 ? -2.914 3.609 -2.076 1.00 95.94 74 LEU A CA 1
ATOM 585 C C . LEU A 1 74 ? -1.421 3.843 -2.342 1.00 95.94 74 LEU A C 1
ATOM 587 O O . LEU A 1 74 ? -1.085 4.573 -3.273 1.00 95.94 74 LEU A O 1
ATOM 591 N N . MET A 1 75 ? -0.520 3.180 -1.604 1.00 97.56 75 MET A N 1
ATOM 592 C CA . MET A 1 75 ? 0.913 3.237 -1.920 1.00 97.56 75 MET A CA 1
ATOM 593 C C . MET A 1 75 ? 1.191 2.755 -3.351 1.00 97.56 75 MET A C 1
ATOM 595 O O . MET A 1 75 ? 1.939 3.408 -4.070 1.00 97.56 75 MET A O 1
ATOM 599 N N . ALA A 1 76 ? 0.568 1.659 -3.799 1.00 97.06 76 ALA A N 1
ATOM 600 C CA . ALA A 1 76 ? 0.741 1.150 -5.164 1.00 97.06 76 ALA A CA 1
ATOM 601 C C . ALA A 1 76 ? 0.248 2.137 -6.236 1.00 97.06 76 ALA A C 1
ATOM 603 O O . ALA A 1 76 ? 0.926 2.342 -7.245 1.00 97.06 76 ALA A O 1
ATOM 604 N N . VAL A 1 77 ? -0.889 2.799 -5.997 1.00 96.75 77 VAL A N 1
ATOM 605 C CA . VAL A 1 77 ? -1.412 3.858 -6.877 1.00 96.75 77 VAL A CA 1
ATOM 606 C C . VAL A 1 77 ? -0.390 4.989 -7.012 1.00 96.75 77 VAL A C 1
ATOM 608 O O . VAL A 1 77 ? 0.045 5.306 -8.119 1.00 96.75 77 VAL A O 1
ATOM 611 N N . VAL A 1 78 ? 0.042 5.550 -5.880 1.00 97.75 78 VAL A N 1
ATOM 612 C CA . VAL A 1 78 ? 0.928 6.719 -5.859 1.00 97.75 78 VAL A CA 1
ATOM 613 C C . VAL A 1 78 ? 2.312 6.389 -6.424 1.00 97.75 78 VAL A C 1
ATOM 615 O O . VAL A 1 78 ? 2.869 7.199 -7.160 1.00 97.75 78 VAL A O 1
ATOM 618 N N . MET A 1 79 ? 2.854 5.197 -6.152 1.00 98.38 79 MET A N 1
ATOM 619 C CA . MET A 1 79 ? 4.112 4.734 -6.751 1.00 98.38 79 MET A CA 1
ATOM 620 C C . MET A 1 79 ? 4.036 4.683 -8.272 1.00 98.38 79 MET A C 1
ATOM 622 O O . MET A 1 79 ? 4.918 5.215 -8.942 1.00 98.38 79 MET A O 1
ATOM 626 N N . LYS A 1 80 ? 2.980 4.084 -8.831 1.00 97.75 80 LYS A N 1
ATOM 627 C CA . LYS A 1 80 ? 2.818 3.986 -10.285 1.00 97.75 80 LYS A CA 1
ATOM 628 C C . LYS A 1 80 ? 2.790 5.372 -10.941 1.00 97.75 80 LYS A C 1
ATOM 630 O O . LYS A 1 80 ? 3.395 5.550 -11.999 1.00 97.75 80 LYS A O 1
ATOM 635 N N . ASP A 1 81 ? 2.113 6.343 -10.330 1.00 97.19 81 ASP A N 1
ATOM 636 C CA . ASP A 1 81 ? 2.036 7.707 -10.865 1.00 97.19 81 ASP A CA 1
ATOM 637 C C . ASP A 1 81 ? 3.357 8.466 -10.702 1.00 97.19 81 ASP A C 1
ATOM 639 O O . ASP A 1 81 ? 3.812 9.104 -11.648 1.00 97.19 81 ASP A O 1
ATOM 643 N N . ALA A 1 82 ? 4.020 8.324 -9.553 1.00 98.06 82 ALA A N 1
ATOM 644 C CA . ALA A 1 82 ? 5.325 8.924 -9.291 1.00 98.06 82 ALA A CA 1
ATOM 645 C C . ALA A 1 82 ? 6.409 8.419 -10.257 1.00 98.06 82 ALA A C 1
ATOM 647 O O . ALA A 1 82 ? 7.167 9.215 -10.806 1.00 98.06 82 ALA A O 1
ATOM 648 N N . ILE A 1 83 ? 6.456 7.108 -10.518 1.00 98.25 83 ILE A N 1
ATOM 649 C CA . ILE A 1 83 ? 7.416 6.525 -11.465 1.00 98.25 83 ILE A CA 1
ATOM 650 C C . ILE A 1 83 ? 7.149 7.041 -12.882 1.00 98.25 83 ILE A C 1
ATOM 652 O O . ILE A 1 83 ? 8.084 7.433 -13.571 1.00 98.25 83 ILE A O 1
ATOM 656 N N . LYS A 1 84 ? 5.879 7.098 -13.307 1.00 97.38 84 LYS A N 1
ATOM 657 C CA . LYS A 1 84 ? 5.502 7.641 -14.623 1.00 97.38 84 LYS A CA 1
ATOM 658 C C . LYS A 1 84 ? 5.854 9.129 -14.765 1.00 97.38 84 LYS A C 1
ATOM 660 O O . LYS A 1 84 ? 6.145 9.579 -15.866 1.00 97.38 84 LYS A O 1
ATOM 665 N N . ALA A 1 85 ? 5.818 9.893 -13.676 1.00 96.69 85 ALA A N 1
ATOM 666 C CA . ALA A 1 85 ? 6.212 11.299 -13.684 1.00 96.69 85 ALA A CA 1
ATOM 667 C C . ALA A 1 85 ? 7.736 11.496 -13.768 1.00 96.69 85 ALA A C 1
ATOM 669 O O . ALA A 1 85 ? 8.179 12.498 -14.328 1.00 96.69 85 ALA A O 1
ATOM 670 N N . ALA A 1 86 ? 8.516 10.562 -13.214 1.00 96.81 86 ALA A N 1
ATOM 671 C CA . ALA A 1 86 ? 9.979 10.606 -13.187 1.00 96.81 86 ALA A CA 1
ATOM 672 C C . ALA A 1 86 ? 10.641 9.973 -14.422 1.00 96.81 86 ALA A C 1
ATOM 674 O O . ALA A 1 86 ? 11.748 10.358 -14.789 1.00 96.81 86 ALA A O 1
ATOM 675 N N . VAL A 1 87 ? 9.981 9.004 -15.059 1.00 96.88 87 VAL A N 1
ATOM 676 C CA . VAL A 1 87 ? 10.535 8.208 -16.160 1.00 96.88 87 VAL A CA 1
ATOM 677 C C . VAL A 1 87 ? 9.564 8.255 -17.347 1.00 96.88 87 VAL A C 1
ATOM 679 O O . VAL A 1 87 ? 8.414 7.856 -17.172 1.00 96.88 87 VAL A O 1
ATOM 682 N N . PRO A 1 88 ? 9.987 8.700 -18.550 1.00 93.00 88 PRO A N 1
ATOM 683 C CA . PRO A 1 88 ? 9.094 8.859 -19.707 1.00 93.00 88 PRO A CA 1
ATOM 684 C C . PRO A 1 88 ? 8.393 7.569 -20.163 1.00 93.00 88 PRO A C 1
ATOM 686 O O . PRO A 1 88 ? 7.208 7.596 -20.488 1.00 93.00 88 PRO A O 1
ATOM 689 N N . ASP A 1 89 ? 9.105 6.438 -20.147 1.00 96.31 89 ASP A N 1
ATOM 690 C CA . ASP A 1 89 ? 8.556 5.116 -20.463 1.00 96.31 89 ASP A CA 1
ATOM 691 C C . ASP A 1 89 ? 9.038 4.070 -19.444 1.00 96.31 89 ASP A C 1
ATOM 693 O O . ASP A 1 89 ? 9.983 3.317 -19.689 1.00 96.31 89 ASP A O 1
ATOM 697 N N . PRO A 1 90 ? 8.412 4.013 -18.257 1.00 97.31 90 PRO A N 1
ATOM 698 C CA . PRO A 1 90 ? 8.833 3.083 -17.219 1.00 97.31 90 PRO A CA 1
ATOM 699 C C . PRO A 1 90 ? 8.465 1.637 -17.561 1.00 97.31 90 PRO A C 1
ATOM 701 O O . PRO A 1 90 ? 9.056 0.706 -17.022 1.00 97.31 90 PRO A O 1
ATOM 704 N N . LYS A 1 91 ? 7.503 1.429 -18.470 1.00 96.38 91 LYS A N 1
ATOM 705 C CA . LYS A 1 91 ? 7.081 0.100 -18.914 1.00 96.38 91 LYS A CA 1
ATOM 706 C C . LYS A 1 91 ? 8.193 -0.588 -19.701 1.00 96.38 91 LYS A C 1
ATOM 708 O O . LYS A 1 91 ? 8.435 -1.774 -19.476 1.00 96.38 91 LYS A O 1
ATOM 713 N N . ASN A 1 92 ? 8.857 0.149 -20.588 1.00 96.00 92 ASN A N 1
ATOM 714 C CA . ASN A 1 92 ? 9.940 -0.359 -21.432 1.00 96.00 92 ASN A CA 1
ATOM 715 C C . ASN A 1 92 ? 11.324 0.140 -20.989 1.00 96.00 92 ASN A C 1
ATOM 717 O O . ASN A 1 92 ? 12.259 0.145 -21.786 1.00 96.00 92 ASN A O 1
ATOM 721 N N . SER A 1 93 ? 11.467 0.557 -19.727 1.00 97.06 93 SER A N 1
ATOM 722 C CA . SER A 1 93 ? 12.758 0.984 -19.188 1.00 97.06 93 SER A CA 1
ATOM 723 C C . SER A 1 93 ? 13.801 -0.132 -19.305 1.00 97.06 93 SER A C 1
ATOM 725 O O . SER A 1 93 ? 13.505 -1.302 -19.054 1.00 97.06 93 SER A O 1
ATOM 727 N N . THR A 1 94 ? 15.032 0.237 -19.666 1.00 96.75 94 THR A N 1
ATOM 728 C CA . THR A 1 94 ? 16.190 -0.670 -19.661 1.00 96.75 94 THR A CA 1
ATOM 729 C C . THR A 1 94 ? 16.662 -0.988 -18.243 1.00 96.75 94 THR A C 1
ATOM 731 O O . THR A 1 94 ? 17.282 -2.029 -18.018 1.00 96.75 94 THR A O 1
ATOM 734 N N . ASP A 1 95 ? 16.333 -0.123 -17.281 1.00 97.62 95 ASP A N 1
ATOM 735 C CA . ASP A 1 95 ? 16.521 -0.380 -15.862 1.00 97.62 95 ASP A CA 1
ATOM 736 C C . ASP A 1 95 ? 15.423 -1.335 -15.368 1.00 97.62 95 ASP A C 1
ATOM 738 O O . ASP A 1 95 ? 14.231 -1.002 -15.303 1.00 97.62 95 ASP A O 1
ATOM 742 N N . ARG A 1 96 ? 15.848 -2.554 -15.023 1.00 97.25 96 ARG A N 1
ATOM 743 C CA . ARG A 1 96 ? 14.953 -3.625 -14.577 1.00 97.25 96 ARG A CA 1
ATOM 744 C C . ARG A 1 96 ? 14.244 -3.287 -13.272 1.00 97.25 96 ARG A C 1
ATOM 746 O O . ARG A 1 96 ? 13.091 -3.688 -13.122 1.00 97.25 96 ARG A O 1
ATOM 753 N N . ASP A 1 97 ? 14.874 -2.542 -12.367 1.00 98.25 97 ASP A N 1
ATOM 754 C CA . ASP A 1 97 ? 14.260 -2.195 -11.088 1.00 98.25 97 ASP A CA 1
ATOM 755 C C . ASP A 1 97 ? 13.175 -1.129 -11.277 1.00 98.25 97 ASP A C 1
ATOM 757 O O . ASP A 1 97 ? 12.113 -1.211 -10.653 1.00 98.25 97 ASP A O 1
ATOM 761 N N . ILE A 1 98 ? 13.386 -0.165 -12.181 1.00 98.31 98 ILE A N 1
ATOM 762 C CA . ILE A 1 98 ? 12.357 0.813 -12.569 1.00 98.31 98 ILE A CA 1
ATOM 763 C C . ILE A 1 98 ? 11.175 0.097 -13.224 1.00 98.31 98 ILE A C 1
ATOM 765 O O . ILE A 1 98 ? 10.024 0.313 -12.822 1.00 98.31 98 ILE A O 1
ATOM 769 N N . GLN A 1 99 ? 11.447 -0.785 -14.191 1.00 9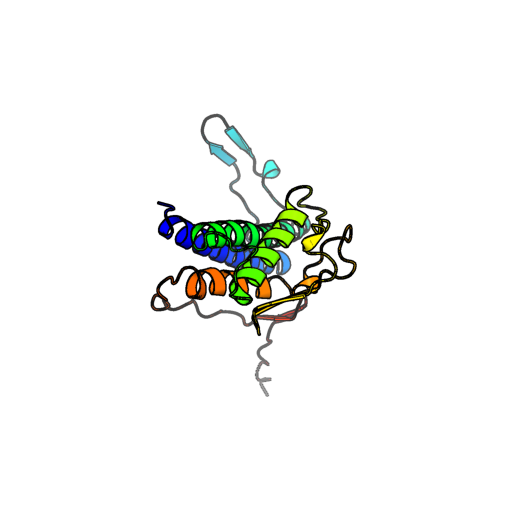8.12 99 GLN A N 1
ATOM 770 C CA . GLN A 1 99 ? 10.408 -1.563 -14.863 1.00 98.12 99 GLN A CA 1
ATOM 771 C C . GLN A 1 99 ? 9.623 -2.423 -13.865 1.00 98.12 99 GLN A C 1
ATOM 773 O O . GLN A 1 99 ? 8.390 -2.397 -13.868 1.00 98.12 99 GLN A O 1
ATOM 778 N N . ALA A 1 100 ? 10.310 -3.161 -12.991 1.00 98.44 100 ALA A N 1
ATOM 779 C CA . ALA A 1 100 ? 9.678 -4.004 -11.984 1.00 98.44 100 ALA A CA 1
ATOM 780 C C . ALA A 1 100 ? 8.849 -3.176 -10.995 1.00 98.44 100 ALA A C 1
ATOM 782 O O . ALA A 1 100 ? 7.683 -3.496 -10.761 1.00 98.44 100 ALA A O 1
ATOM 783 N N . SER A 1 101 ? 9.399 -2.073 -10.478 1.00 98.56 101 SER A N 1
ATOM 784 C CA . SER A 1 101 ? 8.694 -1.161 -9.568 1.00 98.56 101 SER A CA 1
ATOM 785 C C . SER A 1 101 ? 7.403 -0.634 -10.188 1.00 98.56 101 SER A C 1
ATOM 787 O O . SER A 1 101 ? 6.350 -0.635 -9.542 1.00 98.56 101 SER A O 1
ATOM 789 N N . TYR A 1 102 ? 7.466 -0.220 -11.456 1.00 98.56 102 TYR A N 1
ATOM 790 C CA . TYR A 1 102 ? 6.311 0.272 -12.195 1.00 98.56 102 TYR A CA 1
ATOM 791 C C . TYR A 1 102 ? 5.264 -0.821 -12.401 1.00 98.56 102 TYR A C 1
ATOM 793 O O . TYR A 1 102 ? 4.094 -0.617 -12.073 1.00 98.56 102 TYR A O 1
ATOM 801 N N . GLN A 1 103 ? 5.671 -1.988 -12.907 1.00 98.25 103 GLN A N 1
ATOM 802 C CA . GLN A 1 103 ? 4.751 -3.077 -13.230 1.00 98.25 103 GLN A CA 1
ATOM 803 C C . GLN A 1 103 ? 4.080 -3.649 -11.983 1.00 98.25 103 GLN A C 1
ATOM 805 O O . GLN A 1 103 ? 2.862 -3.797 -11.975 1.00 98.25 103 GLN A O 1
ATOM 810 N N . ILE A 1 104 ? 4.826 -3.882 -10.901 1.00 98.19 104 ILE A N 1
ATOM 811 C CA . ILE A 1 104 ? 4.267 -4.365 -9.630 1.00 98.19 104 ILE A CA 1
ATOM 812 C C . ILE A 1 104 ? 3.232 -3.370 -9.094 1.00 98.19 104 ILE A C 1
ATOM 814 O O . ILE A 1 104 ? 2.097 -3.752 -8.805 1.00 98.19 104 ILE A O 1
ATOM 818 N N . SER A 1 105 ? 3.586 -2.083 -9.024 1.00 98.06 105 SER A N 1
ATOM 819 C CA . SER A 1 105 ? 2.684 -1.028 -8.540 1.00 98.06 105 SER A CA 1
ATOM 820 C C . SER A 1 105 ? 1.406 -0.943 -9.380 1.00 98.06 105 SER A C 1
ATOM 822 O O . SER A 1 105 ? 0.294 -0.858 -8.853 1.00 98.06 105 SER A O 1
ATOM 824 N N . ARG A 1 106 ? 1.551 -1.027 -10.703 1.00 97.44 106 ARG A N 1
ATOM 825 C CA . ARG A 1 106 ? 0.449 -0.971 -11.663 1.00 97.44 106 ARG A CA 1
ATOM 826 C C . ARG A 1 106 ? -0.473 -2.188 -11.578 1.00 97.44 106 ARG A C 1
ATOM 828 O O . ARG A 1 106 ? -1.689 -2.010 -11.558 1.00 97.44 106 ARG A O 1
ATOM 835 N N . LEU A 1 107 ? 0.078 -3.399 -11.501 1.00 97.12 107 LEU A N 1
ATOM 836 C CA . LEU A 1 107 ? -0.696 -4.641 -11.407 1.00 97.12 107 LEU A CA 1
ATOM 837 C C . LEU A 1 107 ? -1.472 -4.716 -10.087 1.00 97.12 107 LEU A C 1
ATOM 839 O O . LEU A 1 107 ? -2.655 -5.054 -10.094 1.00 97.12 107 LEU A O 1
ATOM 843 N N . ILE A 1 108 ? -0.853 -4.327 -8.966 1.00 96.19 108 ILE A N 1
ATOM 844 C CA . ILE A 1 108 ? -1.532 -4.261 -7.661 1.00 96.19 108 ILE A CA 1
ATOM 845 C C . ILE A 1 108 ? -2.681 -3.252 -7.700 1.00 96.19 108 ILE A C 1
ATOM 847 O O . ILE A 1 108 ? -3.792 -3.558 -7.268 1.00 96.19 108 ILE A O 1
ATOM 851 N N . ARG A 1 109 ? -2.440 -2.058 -8.257 1.00 95.19 109 ARG A N 1
ATOM 852 C CA . ARG A 1 109 ? -3.486 -1.045 -8.438 1.00 95.19 109 ARG A CA 1
ATOM 853 C C . ARG A 1 109 ? -4.640 -1.582 -9.280 1.00 95.19 109 ARG A C 1
ATOM 855 O O . ARG A 1 109 ? -5.794 -1.354 -8.931 1.00 95.19 109 ARG A O 1
ATOM 862 N N . ASN A 1 110 ? -4.348 -2.271 -10.381 1.00 94.88 110 ASN A N 1
ATOM 863 C CA . ASN A 1 110 ? -5.371 -2.814 -11.275 1.00 94.88 110 ASN A CA 1
ATOM 864 C C . ASN A 1 110 ? -6.239 -3.870 -10.588 1.00 94.88 110 ASN A C 1
ATOM 866 O O . ASN A 1 110 ? -7.455 -3.838 -10.752 1.00 94.88 110 ASN A O 1
ATOM 870 N N . ALA A 1 111 ? -5.640 -4.739 -9.771 1.00 94.06 111 ALA A N 1
ATOM 871 C CA . ALA A 1 111 ? -6.393 -5.740 -9.022 1.00 94.06 111 ALA A CA 1
ATOM 872 C C . ALA A 1 111 ? -7.393 -5.120 -8.029 1.00 94.06 111 ALA A C 1
ATOM 874 O O . ALA A 1 111 ? -8.457 -5.680 -7.774 1.00 94.06 111 ALA A O 1
ATOM 875 N N . PHE A 1 112 ? -7.058 -3.950 -7.481 1.00 90.56 112 PHE A N 1
ATOM 876 C CA . PHE A 1 112 ? -7.877 -3.234 -6.504 1.00 90.56 112 PHE A CA 1
ATOM 877 C C . PHE A 1 112 ? -8.928 -2.302 -7.124 1.00 90.56 112 PHE A C 1
ATOM 879 O O . PHE A 1 112 ? -9.975 -2.079 -6.524 1.00 90.56 112 PHE A O 1
ATOM 886 N N . ALA A 1 113 ? -8.667 -1.748 -8.312 1.00 88.56 113 ALA A N 1
ATOM 887 C CA . ALA A 1 113 ? -9.428 -0.622 -8.860 1.00 88.56 113 ALA A CA 1
ATOM 888 C C . ALA A 1 113 ? -10.925 -0.901 -9.091 1.00 88.56 113 ALA A C 1
ATOM 890 O O . ALA A 1 113 ? -11.720 0.032 -9.037 1.00 88.56 113 ALA A O 1
ATOM 891 N N . HIS A 1 114 ? -11.302 -2.153 -9.361 1.00 84.62 114 HIS A N 1
ATOM 892 C CA . HIS A 1 114 ? -12.682 -2.517 -9.699 1.00 84.62 114 HIS A CA 1
ATOM 893 C C . HIS A 1 114 ? -13.503 -2.982 -8.493 1.00 84.62 114 HIS A C 1
ATOM 895 O O . HIS A 1 114 ? -14.675 -2.637 -8.385 1.00 84.62 114 HIS A O 1
ATOM 901 N N . ASN A 1 115 ? -12.899 -3.753 -7.583 1.00 89.62 115 ASN A N 1
ATOM 902 C CA . ASN A 1 115 ? -13.554 -4.225 -6.365 1.00 89.62 115 ASN A CA 1
ATOM 903 C C . ASN A 1 115 ? -12.559 -4.233 -5.188 1.00 89.62 115 ASN A C 1
ATOM 905 O O . ASN A 1 115 ? -11.875 -5.230 -4.957 1.00 89.62 115 ASN A O 1
ATOM 909 N N . PRO A 1 116 ? -12.484 -3.132 -4.421 1.00 88.44 116 PRO A N 1
ATOM 910 C CA . PRO A 1 116 ? -11.605 -3.004 -3.261 1.00 88.44 116 PRO A CA 1
ATOM 911 C C . PRO A 1 116 ? -11.743 -4.089 -2.188 1.00 88.44 116 PRO A C 1
ATOM 913 O O . PRO A 1 116 ? -10.759 -4.435 -1.527 1.00 88.44 116 PRO A O 1
ATOM 916 N N . PHE A 1 117 ? -12.955 -4.617 -1.999 1.00 89.50 117 PHE A N 1
ATOM 917 C CA . PHE A 1 117 ? -13.260 -5.591 -0.949 1.00 89.50 117 PHE A CA 1
ATOM 918 C C . PHE A 1 117 ? -13.012 -7.035 -1.394 1.00 89.50 117 PHE A C 1
ATOM 920 O O . PHE A 1 117 ? -12.681 -7.883 -0.566 1.00 89.50 117 PHE A O 1
ATOM 927 N N . GLN A 1 118 ? -13.095 -7.307 -2.697 1.00 92.38 118 GLN A N 1
ATOM 928 C CA . GLN A 1 118 ? -12.756 -8.597 -3.302 1.00 92.38 118 GLN A CA 1
ATOM 929 C C . GLN A 1 118 ? -11.851 -8.394 -4.527 1.00 92.38 118 GLN A C 1
ATOM 931 O O . GLN A 1 118 ? -12.275 -8.625 -5.660 1.00 92.38 118 GLN A O 1
ATOM 936 N N . PRO A 1 119 ? -10.605 -7.929 -4.321 1.00 93.69 119 PRO A N 1
ATOM 937 C CA . PRO A 1 119 ? -9.696 -7.661 -5.421 1.00 93.69 119 PRO A CA 1
ATOM 938 C C . PRO A 1 119 ? -9.310 -8.958 -6.135 1.00 93.69 119 PRO A C 1
ATOM 940 O O . PRO A 1 119 ? -9.053 -9.984 -5.500 1.00 93.69 119 PRO A O 1
ATOM 943 N N . VAL A 1 120 ? -9.234 -8.896 -7.461 1.00 96.06 120 VAL A N 1
ATOM 944 C CA . VAL A 1 120 ? -8.885 -10.019 -8.341 1.00 96.06 120 VAL A CA 1
ATOM 945 C C . VAL A 1 120 ? -7.807 -9.549 -9.301 1.00 96.06 120 VAL A C 1
ATOM 947 O O . VAL A 1 120 ? -7.890 -8.456 -9.856 1.00 96.06 120 VAL A O 1
ATOM 950 N N . TRP A 1 121 ? -6.777 -10.362 -9.501 1.00 96.62 121 TRP A N 1
ATOM 951 C CA . TRP A 1 121 ? -5.703 -10.047 -10.431 1.00 96.62 121 TRP A CA 1
ATOM 952 C C . TRP A 1 121 ? -6.215 -9.920 -11.869 1.00 96.62 121 TRP A C 1
ATOM 954 O O . TRP A 1 121 ? -6.777 -10.854 -12.442 1.00 96.62 121 TRP A O 1
ATOM 964 N N . SER A 1 122 ? -5.936 -8.767 -12.473 1.00 94.81 122 SER A N 1
ATOM 965 C CA . SER A 1 122 ? -6.109 -8.517 -13.902 1.00 94.81 122 SER A CA 1
ATOM 966 C C . SER A 1 122 ? -4.736 -8.257 -14.517 1.00 94.81 122 SER A C 1
ATOM 968 O O . SER A 1 122 ? -4.194 -7.155 -14.408 1.00 94.81 122 SER A O 1
ATOM 970 N N . ILE A 1 123 ? -4.153 -9.303 -15.102 1.00 96.19 123 ILE A N 1
ATOM 971 C CA . ILE A 1 123 ? -2.814 -9.325 -15.688 1.00 96.19 123 ILE A CA 1
ATOM 972 C C . ILE A 1 123 ? -2.914 -9.115 -17.201 1.00 96.19 123 ILE A C 1
ATOM 974 O O . ILE A 1 123 ? -3.430 -9.960 -17.948 1.00 96.19 123 ILE A O 1
ATOM 978 N N . ASP A 1 124 ? -2.368 -7.990 -17.655 1.00 93.81 124 ASP A N 1
ATOM 979 C CA . ASP A 1 124 ? -2.292 -7.682 -19.081 1.00 93.81 124 ASP A CA 1
ATOM 980 C C . ASP A 1 124 ? -1.488 -8.744 -19.838 1.00 93.81 124 ASP A C 1
ATOM 982 O O . ASP A 1 124 ? -0.541 -9.300 -19.272 1.00 93.81 124 ASP A O 1
ATOM 986 N N . PRO A 1 125 ? -1.815 -9.020 -21.114 1.00 95.06 125 PRO A N 1
ATOM 987 C CA . PRO A 1 125 ? -1.178 -10.084 -21.889 1.00 95.06 125 PRO A CA 1
ATOM 988 C C . PRO A 1 125 ? 0.357 -10.062 -21.882 1.00 95.06 125 PRO A C 1
ATOM 990 O O . PRO A 1 125 ? 0.980 -11.111 -21.757 1.00 95.06 125 PRO A O 1
ATOM 993 N N . ASP A 1 126 ? 0.969 -8.880 -21.941 1.00 94.25 126 ASP A N 1
ATOM 994 C CA . ASP A 1 126 ? 2.424 -8.668 -21.961 1.00 94.25 126 ASP A CA 1
ATOM 995 C C . ASP A 1 126 ? 3.114 -8.828 -20.592 1.00 94.25 126 ASP A C 1
ATOM 997 O O . ASP A 1 126 ? 4.347 -8.824 -20.486 1.00 94.25 126 ASP A O 1
ATOM 1001 N N . CYS A 1 127 ? 2.314 -8.944 -19.534 1.00 96.25 127 CYS A N 1
ATOM 1002 C CA . CYS A 1 127 ? 2.755 -9.141 -18.162 1.00 96.25 127 CYS A CA 1
ATOM 1003 C C . CYS A 1 127 ? 2.504 -10.566 -17.660 1.00 96.25 127 CYS A C 1
ATOM 1005 O O . CYS A 1 127 ? 2.920 -10.852 -16.548 1.00 96.25 127 CYS A O 1
ATOM 1007 N N . ARG A 1 128 ? 1.839 -11.442 -18.428 1.00 96.00 128 ARG A N 1
ATOM 1008 C CA . ARG A 1 128 ? 1.528 -12.825 -18.019 1.00 96.00 128 ARG A CA 1
ATOM 1009 C C . ARG A 1 128 ? 2.773 -13.704 -18.006 1.00 96.00 128 ARG A C 1
ATOM 1011 O O . ARG A 1 128 ? 3.617 -13.578 -18.887 1.00 96.00 128 ARG A O 1
ATOM 1018 N N . ASN A 1 129 ? 2.838 -14.640 -17.055 1.00 96.62 129 ASN A N 1
ATOM 1019 C CA . ASN A 1 129 ? 3.928 -15.620 -16.921 1.00 96.62 129 ASN A CA 1
ATOM 1020 C C . ASN A 1 129 ? 5.319 -14.966 -16.853 1.00 96.62 129 ASN A C 1
ATOM 1022 O O . ASN A 1 129 ? 6.297 -15.453 -17.418 1.00 96.62 129 ASN A O 1
ATOM 1026 N N . ARG A 1 130 ? 5.392 -13.813 -16.186 1.00 97.44 130 ARG A N 1
ATOM 1027 C CA . ARG A 1 130 ? 6.616 -13.051 -15.941 1.00 97.44 130 ARG A CA 1
ATOM 1028 C C . ARG A 1 130 ? 6.849 -12.871 -14.451 1.00 97.44 130 ARG A C 1
ATOM 1030 O O . ARG A 1 130 ? 5.910 -12.636 -13.689 1.00 97.44 130 ARG A O 1
ATOM 1037 N N . LYS A 1 131 ? 8.123 -12.874 -14.070 1.00 97.88 131 LYS A N 1
ATOM 1038 C CA . LYS A 1 131 ? 8.576 -12.460 -12.746 1.00 97.88 131 LYS A CA 1
ATOM 1039 C C . LYS A 1 131 ? 9.086 -11.024 -12.810 1.00 97.88 131 LYS A C 1
ATOM 1041 O O . LYS A 1 131 ? 10.007 -10.724 -13.569 1.00 97.88 131 LYS A O 1
ATOM 1046 N N . PHE A 1 132 ? 8.492 -10.149 -12.009 1.00 98.25 132 PHE A N 1
ATOM 1047 C CA . PHE A 1 132 ? 9.008 -8.810 -11.740 1.00 98.25 132 PHE A CA 1
ATOM 1048 C C . PHE A 1 132 ? 9.674 -8.818 -10.370 1.00 98.25 132 PHE A C 1
ATOM 1050 O O . PHE A 1 132 ? 9.133 -9.376 -9.413 1.00 98.25 132 PHE A O 1
ATOM 1057 N N . GLU A 1 133 ? 10.858 -8.231 -10.264 1.00 98.38 133 GLU A N 1
ATOM 1058 C CA . GLU A 1 133 ? 11.645 -8.278 -9.038 1.00 98.38 133 GLU A CA 1
ATOM 1059 C C . GLU A 1 133 ? 12.468 -7.006 -8.888 1.00 98.38 133 GLU A C 1
ATOM 1061 O O . GLU A 1 133 ? 13.141 -6.591 -9.826 1.00 98.38 133 GLU A O 1
ATOM 1066 N N . VAL A 1 134 ? 12.402 -6.423 -7.694 1.00 98.12 134 VAL A N 1
ATOM 1067 C CA . VAL A 1 134 ? 13.373 -5.451 -7.198 1.00 98.12 134 VAL A CA 1
ATOM 1068 C C . V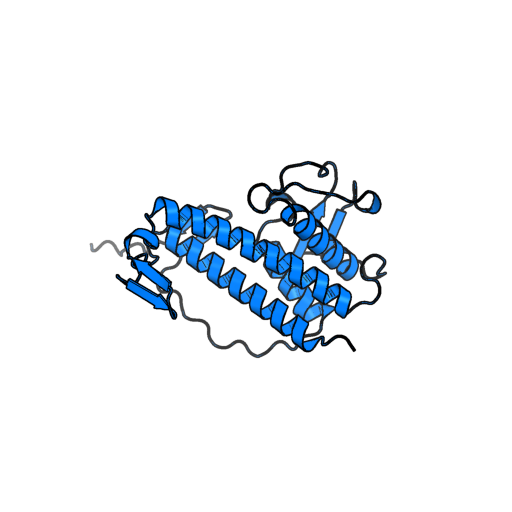AL A 1 134 ? 14.111 -6.160 -6.073 1.00 98.12 134 VAL A C 1
ATOM 1070 O O . VAL A 1 134 ? 13.501 -6.525 -5.058 1.00 98.12 134 VAL A O 1
ATOM 1073 N N . ARG A 1 135 ? 15.401 -6.421 -6.290 1.00 94.88 135 ARG A N 1
ATOM 1074 C CA . ARG A 1 135 ? 16.199 -7.325 -5.453 1.00 94.88 135 ARG A CA 1
ATOM 1075 C C . ARG A 1 135 ? 16.116 -6.939 -3.972 1.00 94.88 135 ARG A C 1
ATOM 1077 O O . ARG A 1 135 ? 16.234 -5.769 -3.627 1.00 94.88 135 ARG A O 1
ATOM 1084 N N . ASP A 1 136 ? 15.893 -7.934 -3.111 1.00 93.31 136 ASP A N 1
ATOM 1085 C CA . ASP A 1 136 ? 15.779 -7.799 -1.646 1.00 93.31 136 ASP A CA 1
ATOM 1086 C C . ASP A 1 136 ? 14.633 -6.886 -1.146 1.00 93.31 136 ASP A C 1
ATOM 1088 O O . ASP A 1 136 ? 14.549 -6.575 0.047 1.00 93.31 136 ASP A O 1
ATOM 1092 N N . ILE A 1 137 ? 13.720 -6.464 -2.033 1.00 97.06 137 ILE A N 1
ATOM 1093 C CA . ILE A 1 137 ? 12.608 -5.558 -1.708 1.00 97.06 137 ILE A CA 1
ATOM 1094 C C . ILE A 1 137 ? 11.257 -6.220 -1.957 1.00 97.06 137 ILE A C 1
ATOM 1096 O O . ILE A 1 137 ? 10.429 -6.287 -1.046 1.00 97.06 137 ILE A O 1
ATOM 1100 N N . VAL A 1 138 ? 11.009 -6.665 -3.188 1.00 97.75 138 VAL A N 1
ATOM 1101 C CA . VAL A 1 138 ? 9.714 -7.210 -3.607 1.00 97.75 138 VAL A CA 1
ATOM 1102 C C . VAL A 1 138 ? 9.885 -8.071 -4.851 1.00 97.75 138 VAL A C 1
ATOM 1104 O O . VAL A 1 138 ? 10.672 -7.753 -5.742 1.00 97.75 138 VAL A O 1
ATOM 1107 N N . SER A 1 139 ? 9.099 -9.137 -4.945 1.00 97.94 139 SER A N 1
ATOM 1108 C CA . SER A 1 139 ? 8.975 -9.918 -6.169 1.00 97.94 139 SER A CA 1
ATOM 1109 C C . SER A 1 139 ? 7.524 -10.306 -6.396 1.00 97.94 139 SER A C 1
ATOM 1111 O O . SER A 1 139 ? 6.832 -10.628 -5.439 1.00 97.94 139 SER A O 1
ATOM 1113 N N . LEU A 1 140 ? 7.076 -10.264 -7.647 1.00 98.19 140 LEU A N 1
ATOM 1114 C CA . LEU A 1 140 ? 5.765 -10.722 -8.086 1.00 98.19 140 LEU A CA 1
ATOM 1115 C C . LEU A 1 140 ? 5.954 -11.657 -9.278 1.00 98.19 140 LEU A C 1
ATOM 1117 O O . LEU A 1 140 ? 6.376 -11.220 -10.352 1.00 98.19 140 LEU A O 1
ATOM 1121 N N . ASP A 1 141 ? 5.626 -12.929 -9.085 1.00 98.06 141 ASP A N 1
ATOM 1122 C CA . ASP A 1 141 ? 5.480 -13.890 -10.173 1.00 98.06 141 ASP A CA 1
ATOM 1123 C C . ASP A 1 141 ? 4.022 -13.893 -10.632 1.00 98.06 141 ASP A C 1
ATOM 1125 O O . ASP A 1 141 ? 3.112 -14.141 -9.847 1.00 98.06 141 ASP A O 1
ATOM 1129 N N . THR A 1 142 ? 3.799 -13.563 -11.898 1.00 98.06 142 THR A N 1
ATOM 1130 C CA . THR A 1 142 ? 2.461 -13.454 -12.496 1.00 98.06 142 THR A CA 1
ATOM 1131 C C . THR A 1 142 ? 1.964 -14.758 -13.116 1.00 98.06 142 THR A C 1
ATOM 1133 O O . THR A 1 142 ? 0.870 -14.784 -13.691 1.00 98.06 142 THR A O 1
ATOM 1136 N N . THR A 1 143 ? 2.747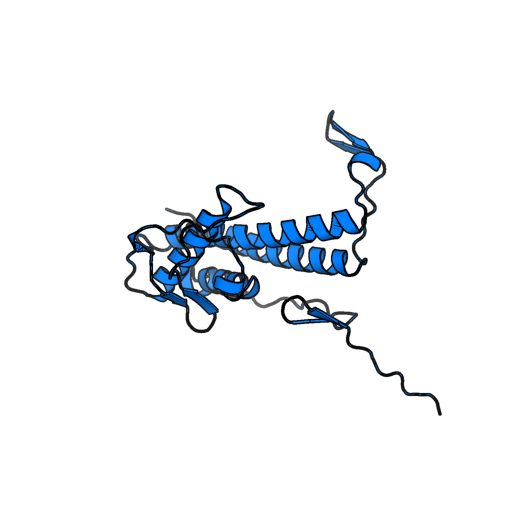 -15.833 -13.025 1.00 97.69 143 THR A N 1
ATOM 1137 C CA . THR A 1 143 ? 2.373 -17.158 -13.521 1.00 97.69 143 THR A CA 1
ATOM 1138 C C . THR A 1 143 ? 1.059 -17.598 -12.888 1.00 97.69 143 THR A C 1
ATOM 1140 O O . THR A 1 143 ? 0.920 -17.632 -11.667 1.00 97.69 143 THR A O 1
ATOM 1143 N N . ASN A 1 144 ? 0.072 -17.906 -13.732 1.00 95.94 144 ASN A N 1
ATOM 1144 C CA . ASN A 1 144 ? -1.273 -18.325 -13.325 1.00 95.94 144 ASN A CA 1
ATOM 1145 C C . ASN A 1 144 ? -2.023 -17.344 -12.403 1.00 95.94 144 ASN A C 1
ATOM 1147 O O . ASN A 1 144 ? -2.959 -17.760 -11.731 1.00 95.94 144 ASN A O 1
ATOM 1151 N N . LEU A 1 145 ? -1.666 -16.051 -12.369 1.00 97.00 145 LEU A N 1
ATOM 1152 C CA . LEU A 1 145 ? -2.380 -15.080 -11.529 1.00 97.00 145 LEU A CA 1
ATOM 1153 C C . LEU A 1 145 ? -3.624 -14.477 -12.189 1.00 97.00 145 LEU A C 1
ATOM 1155 O O . LEU A 1 145 ? -4.460 -13.933 -11.482 1.00 97.00 145 LEU A O 1
ATOM 1159 N N . GLN A 1 146 ? -3.796 -14.550 -13.511 1.00 96.94 146 GLN A N 1
ATOM 1160 C CA . GLN A 1 146 ? -4.969 -13.963 -14.175 1.00 96.94 146 GLN A CA 1
ATOM 1161 C C . GLN A 1 146 ? -6.286 -14.515 -13.600 1.00 96.94 146 GLN A C 1
ATOM 1163 O O . GLN A 1 146 ? -6.517 -15.718 -13.635 1.00 96.94 146 GLN A O 1
ATOM 1168 N N . GLY A 1 147 ? -7.170 -13.633 -13.122 1.00 95.62 147 GLY A N 1
ATOM 1169 C CA . GLY A 1 147 ? -8.467 -14.015 -12.550 1.00 95.62 147 GLY A CA 1
ATOM 1170 C C . GLY A 1 147 ? -8.392 -14.628 -11.146 1.00 95.62 147 GLY A C 1
ATOM 1171 O O . GLY A 1 147 ? -9.428 -14.950 -10.570 1.00 95.62 147 GLY A O 1
ATOM 1172 N N . VAL A 1 148 ? -7.197 -14.766 -10.567 1.00 97.06 148 VAL A N 1
ATOM 1173 C CA . VAL A 1 148 ? -7.012 -15.286 -9.208 1.00 97.06 148 VAL A CA 1
ATOM 1174 C C . VAL A 1 148 ? -7.310 -14.197 -8.184 1.00 97.06 148 VAL A C 1
ATOM 1176 O O . VAL A 1 148 ? -6.952 -13.029 -8.368 1.00 97.06 148 VAL A O 1
ATOM 1179 N N . MET A 1 149 ? -7.952 -14.580 -7.076 1.00 96.06 149 MET A N 1
ATOM 1180 C CA . MET A 1 149 ? -8.197 -13.673 -5.957 1.00 96.06 149 MET A CA 1
ATOM 1181 C C . MET A 1 149 ? -6.875 -13.085 -5.455 1.00 96.06 149 MET A C 1
ATOM 1183 O O . MET A 1 149 ? -5.890 -13.791 -5.234 1.00 96.06 149 MET A O 1
ATOM 1187 N N . PHE A 1 150 ? -6.850 -11.770 -5.280 1.00 94.25 150 PHE A N 1
ATOM 1188 C CA . PHE A 1 150 ? -5.657 -11.074 -4.841 1.00 94.25 150 PHE A CA 1
ATOM 1189 C C . PHE A 1 150 ? -5.283 -11.493 -3.417 1.00 94.25 150 PHE A C 1
ATOM 1191 O O . PHE A 1 150 ? -6.089 -11.433 -2.487 1.00 94.25 150 PHE A O 1
ATOM 1198 N N . ASP A 1 151 ? -4.010 -11.830 -3.244 1.00 92.44 151 ASP A N 1
ATOM 1199 C CA . ASP A 1 151 ? -3.417 -12.200 -1.965 1.00 92.44 151 ASP A CA 1
ATOM 1200 C C . ASP A 1 151 ? -2.092 -11.466 -1.779 1.00 92.44 151 ASP A C 1
ATOM 1202 O O . ASP A 1 151 ? -1.271 -11.378 -2.695 1.00 92.44 151 ASP A O 1
ATOM 1206 N N . TRP A 1 152 ? -1.877 -10.953 -0.572 1.00 89.38 152 TRP A N 1
ATOM 1207 C CA . TRP A 1 152 ? -0.664 -10.234 -0.205 1.00 89.38 152 TRP A CA 1
ATOM 1208 C C . TRP A 1 152 ? 0.581 -11.129 -0.225 1.00 89.38 152 TRP A C 1
ATOM 1210 O O . TRP A 1 152 ? 1.695 -10.638 -0.416 1.00 89.38 152 TRP A O 1
ATOM 1220 N N . ARG A 1 153 ? 0.402 -12.446 -0.076 1.00 92.50 153 ARG A N 1
ATOM 1221 C CA . ARG A 1 153 ? 1.466 -13.452 -0.163 1.00 92.50 153 ARG A CA 1
ATOM 1222 C C . ARG A 1 153 ? 2.099 -13.519 -1.551 1.00 92.50 153 ARG A C 1
ATOM 1224 O O . ARG A 1 153 ? 3.283 -13.818 -1.629 1.00 92.50 153 ARG A O 1
ATOM 1231 N N . HIS A 1 154 ? 1.374 -13.156 -2.612 1.00 95.31 154 HIS A N 1
ATOM 1232 C CA . HIS A 1 154 ? 1.910 -13.151 -3.979 1.00 95.31 154 HIS A CA 1
ATOM 1233 C C . HIS A 1 154 ? 3.062 -12.155 -4.194 1.00 95.31 154 HIS A C 1
ATOM 1235 O O . HIS A 1 154 ? 3.786 -12.288 -5.173 1.00 95.31 154 HIS A O 1
ATOM 1241 N N . TYR A 1 155 ? 3.234 -11.164 -3.307 1.00 93.94 155 TYR A N 1
ATOM 1242 C CA . TYR A 1 155 ? 4.320 -10.178 -3.400 1.00 93.94 155 TYR A CA 1
ATOM 1243 C C . TYR A 1 155 ? 5.143 -10.004 -2.112 1.00 93.94 155 TYR A C 1
ATOM 1245 O O . TYR A 1 155 ? 5.890 -9.038 -1.973 1.00 93.94 155 TYR A O 1
ATOM 1253 N N . GLY A 1 156 ? 5.009 -10.905 -1.133 1.00 91.69 156 GLY A N 1
ATOM 1254 C CA . GLY A 1 156 ? 5.750 -10.813 0.137 1.00 91.69 156 GLY A CA 1
ATOM 1255 C C . GLY A 1 156 ? 5.119 -9.896 1.197 1.00 91.69 156 GLY A C 1
ATOM 1256 O O . GLY A 1 156 ? 5.729 -9.609 2.227 1.00 91.69 156 GLY A O 1
ATOM 1257 N N . GLY A 1 157 ? 3.873 -9.467 0.993 1.00 92.25 157 GLY A N 1
ATOM 1258 C CA . GLY A 1 157 ? 3.055 -8.813 2.008 1.00 92.25 157 GLY A CA 1
ATOM 1259 C C . GLY A 1 157 ? 3.206 -7.297 2.132 1.00 92.25 157 GLY A C 1
ATOM 1260 O O . GLY A 1 157 ? 4.010 -6.672 1.442 1.00 92.25 157 GLY A O 1
ATOM 1261 N N . PRO A 1 158 ? 2.419 -6.657 3.019 1.00 93.38 158 PRO A N 1
ATOM 1262 C CA . PRO A 1 158 ? 2.332 -5.194 3.099 1.00 93.38 158 PRO A CA 1
ATOM 1263 C C . PRO A 1 158 ? 3.676 -4.497 3.363 1.00 93.38 158 PRO A C 1
ATOM 1265 O O . PRO A 1 158 ? 3.903 -3.381 2.898 1.00 93.38 158 PRO A O 1
ATOM 1268 N N . LEU A 1 159 ? 4.599 -5.169 4.061 1.00 94.12 159 LEU A N 1
ATOM 1269 C CA . LEU A 1 159 ? 5.945 -4.647 4.300 1.00 94.12 159 LEU A CA 1
ATOM 1270 C C . LEU A 1 159 ? 6.769 -4.534 3.012 1.00 94.12 159 LEU A C 1
ATOM 1272 O O . LEU A 1 159 ? 7.522 -3.571 2.890 1.00 94.12 159 LEU A O 1
ATOM 1276 N N . ALA A 1 160 ? 6.605 -5.447 2.049 1.00 96.44 160 ALA A N 1
ATOM 1277 C CA . ALA A 1 160 ? 7.276 -5.358 0.752 1.00 96.44 160 ALA A CA 1
ATOM 1278 C C . ALA A 1 160 ? 6.838 -4.096 -0.010 1.00 96.44 160 ALA A C 1
ATOM 1280 O O . ALA A 1 160 ? 7.672 -3.379 -0.554 1.00 96.44 160 ALA A O 1
ATOM 1281 N N . ILE A 1 161 ? 5.552 -3.735 0.060 1.00 96.94 161 ILE A N 1
ATOM 1282 C CA . ILE A 1 161 ? 5.025 -2.505 -0.557 1.00 96.94 161 ILE A CA 1
ATOM 1283 C C . ILE A 1 161 ? 5.528 -1.255 0.155 1.00 96.94 161 ILE A C 1
ATOM 1285 O O . ILE A 1 161 ? 5.915 -0.298 -0.508 1.00 96.94 161 ILE A O 1
ATOM 1289 N N . LEU A 1 162 ? 5.612 -1.261 1.490 1.00 97.38 162 LEU A N 1
ATOM 1290 C CA . LEU A 1 162 ? 6.241 -0.156 2.219 1.00 97.38 162 LEU A CA 1
ATOM 1291 C C . LEU A 1 162 ? 7.714 0.028 1.806 1.00 97.38 162 LEU A C 1
ATOM 1293 O O . LEU A 1 162 ? 8.196 1.158 1.694 1.00 97.38 162 LEU A O 1
ATOM 1297 N N . ARG A 1 163 ? 8.451 -1.072 1.608 1.00 97.94 163 ARG A N 1
ATOM 1298 C CA . ARG A 1 163 ? 9.851 -1.031 1.163 1.00 97.94 163 ARG A CA 1
ATOM 1299 C C . ARG A 1 163 ? 9.964 -0.536 -0.274 1.00 97.94 163 ARG A C 1
ATOM 1301 O O . ARG A 1 163 ? 10.775 0.355 -0.510 1.00 97.94 163 ARG A O 1
ATOM 1308 N N . LEU A 1 164 ? 9.109 -1.018 -1.176 1.00 98.38 164 LEU A N 1
ATOM 1309 C CA . LEU A 1 164 ? 9.033 -0.535 -2.552 1.00 98.38 164 LEU A CA 1
ATOM 1310 C C . LEU A 1 164 ? 8.696 0.961 -2.598 1.00 98.38 164 LEU A C 1
ATOM 1312 O O . LEU A 1 164 ? 9.363 1.707 -3.299 1.00 98.38 164 LEU A O 1
ATOM 1316 N N . CYS A 1 165 ? 7.754 1.435 -1.780 1.00 98.06 165 CYS A N 1
ATOM 1317 C CA . CYS A 1 165 ? 7.385 2.854 -1.712 1.00 98.06 165 CYS A CA 1
ATOM 1318 C C . CYS A 1 165 ? 8.575 3.740 -1.343 1.00 98.06 165 CYS A C 1
ATOM 1320 O O . CYS A 1 165 ? 8.795 4.790 -1.948 1.00 98.06 165 CYS A O 1
ATOM 1322 N N . ARG A 1 166 ? 9.394 3.289 -0.389 1.00 96.88 166 ARG A N 1
ATOM 1323 C CA . ARG A 1 166 ? 10.636 3.978 -0.021 1.00 96.88 166 ARG A CA 1
ATOM 1324 C C . ARG A 1 166 ? 11.687 3.902 -1.121 1.00 96.88 166 ARG A C 1
ATOM 1326 O O . ARG A 1 166 ? 12.369 4.894 -1.344 1.00 96.88 166 ARG A O 1
ATOM 1333 N N . TYR A 1 167 ? 11.817 2.760 -1.792 1.00 98.00 167 TYR A N 1
ATOM 1334 C CA . TYR A 1 167 ? 12.716 2.612 -2.935 1.00 98.00 167 TYR A CA 1
ATOM 1335 C C . TYR A 1 167 ? 12.345 3.586 -4.053 1.00 98.00 167 TYR A C 1
ATOM 1337 O O . TYR A 1 167 ? 13.176 4.384 -4.466 1.00 98.00 167 TYR A O 1
ATOM 1345 N N . VAL A 1 168 ? 11.076 3.625 -4.460 1.00 98.19 168 VAL A N 1
ATOM 1346 C CA . VAL A 1 168 ? 10.582 4.566 -5.474 1.00 98.19 168 VAL A CA 1
ATOM 1347 C C . VAL A 1 168 ? 10.906 6.005 -5.078 1.00 98.19 168 VAL A C 1
ATOM 1349 O O . VAL A 1 168 ? 11.452 6.767 -5.870 1.00 98.19 168 VAL A O 1
ATOM 1352 N N . ARG A 1 169 ? 10.637 6.377 -3.828 1.00 96.62 169 ARG A N 1
ATOM 1353 C CA . ARG A 1 169 ? 10.881 7.733 -3.342 1.00 96.62 169 ARG A CA 1
ATOM 1354 C C . ARG A 1 169 ? 12.365 8.125 -3.327 1.00 96.62 169 ARG A C 1
ATOM 1356 O O . ARG A 1 169 ? 12.711 9.207 -3.792 1.00 96.62 169 ARG A O 1
ATOM 1363 N N . PHE A 1 170 ? 13.231 7.285 -2.763 1.00 96.75 170 PHE A N 1
ATOM 1364 C CA . PHE A 1 170 ? 14.637 7.639 -2.536 1.00 96.75 17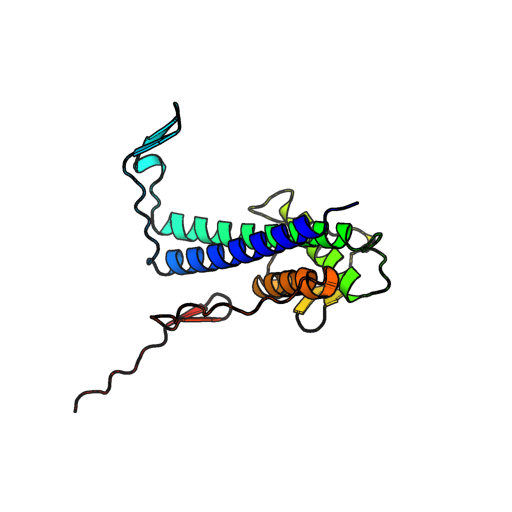0 PHE A CA 1
ATOM 1365 C C . PHE A 1 170 ? 15.551 7.271 -3.705 1.00 96.75 170 PHE A C 1
ATOM 1367 O O . PHE A 1 170 ? 16.495 7.999 -3.988 1.00 96.75 170 PHE A O 1
ATOM 1374 N N . GLU A 1 171 ? 15.272 6.168 -4.393 1.00 97.00 171 GLU A N 1
ATOM 1375 C CA . GLU A 1 171 ? 16.140 5.632 -5.440 1.00 97.00 171 GLU A CA 1
ATOM 1376 C C . GLU A 1 171 ? 15.663 6.021 -6.845 1.00 97.00 171 GLU A C 1
ATOM 1378 O O . GLU A 1 171 ? 16.510 6.293 -7.691 1.00 97.00 171 GLU A O 1
ATOM 1383 N N . ILE A 1 172 ? 14.353 6.144 -7.103 1.00 96.88 172 ILE A N 1
ATOM 1384 C CA . ILE A 1 172 ? 13.847 6.589 -8.420 1.00 96.88 172 ILE A CA 1
ATOM 1385 C C . ILE A 1 172 ? 13.659 8.110 -8.451 1.00 96.88 172 ILE A C 1
ATOM 1387 O O . ILE A 1 172 ? 14.216 8.779 -9.315 1.00 96.88 172 ILE A O 1
ATOM 1391 N N . LEU A 1 173 ? 12.925 8.678 -7.487 1.00 96.31 173 LEU A N 1
ATOM 1392 C CA . LEU A 1 173 ? 12.645 10.122 -7.429 1.00 96.31 173 LEU A CA 1
ATOM 1393 C C . LEU A 1 173 ? 13.775 10.943 -6.787 1.00 96.31 173 LEU A C 1
ATOM 1395 O O . LEU A 1 173 ? 13.703 12.170 -6.781 1.00 96.31 173 LEU A O 1
ATOM 1399 N N . LYS A 1 174 ? 14.812 10.278 -6.260 1.00 95.62 174 LYS A N 1
ATOM 1400 C CA . LYS A 1 174 ? 15.998 10.904 -5.653 1.00 95.62 174 LYS A CA 1
ATOM 1401 C C . LYS A 1 174 ? 15.669 11.893 -4.524 1.00 95.62 174 LYS A C 1
ATOM 1403 O O . LYS A 1 174 ? 16.380 12.879 -4.337 1.00 95.62 174 LYS A O 1
ATOM 1408 N N . ASP A 1 175 ? 14.615 11.625 -3.745 1.00 94.50 175 ASP A N 1
ATOM 1409 C CA . ASP A 1 175 ? 14.311 12.436 -2.561 1.00 94.50 175 ASP A CA 1
ATOM 1410 C C . ASP A 1 175 ? 15.475 12.398 -1.560 1.00 94.50 175 ASP A C 1
ATOM 1412 O O . ASP A 1 175 ? 16.096 11.359 -1.310 1.00 94.50 175 ASP A O 1
ATOM 1416 N N . GLN A 1 176 ? 15.756 13.536 -0.936 1.00 89.06 176 GLN A N 1
ATOM 1417 C CA . GLN A 1 176 ? 16.828 13.637 0.040 1.00 89.06 176 GLN A CA 1
ATOM 1418 C C . GLN A 1 176 ? 16.404 12.990 1.360 1.00 89.06 176 GLN A C 1
ATOM 1420 O O . GLN A 1 176 ? 15.395 13.347 1.980 1.00 89.06 176 GLN A O 1
ATOM 1425 N N . LYS A 1 177 ? 17.217 12.046 1.847 1.00 81.12 177 LYS A N 1
ATOM 1426 C CA . LYS A 1 177 ? 17.017 11.421 3.160 1.00 81.12 177 LYS A CA 1
ATOM 1427 C C . LYS A 1 177 ? 17.241 12.469 4.253 1.00 81.12 177 LYS A C 1
ATOM 1429 O O . LYS A 1 177 ? 18.366 12.731 4.663 1.00 81.12 177 LYS A O 1
ATOM 1434 N N . ARG A 1 178 ? 16.152 13.061 4.748 1.00 79.50 178 ARG A N 1
ATOM 1435 C CA . ARG A 1 178 ? 16.194 13.961 5.908 1.00 79.50 178 ARG A CA 1
ATOM 1436 C C . ARG A 1 178 ? 16.648 13.197 7.152 1.00 79.50 178 ARG A C 1
ATOM 1438 O O . ARG A 1 178 ? 16.292 12.028 7.330 1.00 79.50 178 ARG A O 1
ATOM 1445 N N . ALA A 1 179 ? 17.378 13.878 8.035 1.00 77.12 179 ALA A N 1
ATOM 1446 C CA . ALA A 1 179 ? 17.747 13.331 9.335 1.00 77.12 179 ALA A CA 1
ATOM 1447 C C . ALA A 1 179 ? 16.491 12.847 10.076 1.00 77.12 179 ALA A C 1
ATOM 1449 O O . ALA A 1 179 ? 15.479 13.553 10.161 1.00 77.12 179 ALA A O 1
ATOM 1450 N N . ARG A 1 180 ? 16.534 11.613 10.586 1.00 72.56 180 ARG A N 1
ATOM 1451 C CA . ARG A 1 180 ? 15.406 11.057 11.333 1.00 72.56 180 ARG A CA 1
ATOM 1452 C C . ARG A 1 180 ? 15.271 11.814 12.645 1.00 72.56 180 ARG A C 1
ATOM 1454 O O . ARG A 1 180 ? 16.191 11.808 13.457 1.00 72.56 180 ARG A O 1
ATOM 1461 N N . LYS A 1 181 ? 14.102 12.414 12.868 1.00 84.31 181 LYS A N 1
ATOM 1462 C CA . LYS A 1 181 ? 13.719 12.853 14.209 1.00 84.31 181 LYS A CA 1
ATOM 1463 C C . LYS A 1 181 ? 13.619 11.625 15.130 1.00 84.31 181 LYS A C 1
ATOM 1465 O O . LYS A 1 181 ? 13.272 10.544 14.636 1.00 84.31 181 LYS A O 1
ATOM 1470 N N . PRO A 1 182 ? 13.900 11.772 16.435 1.00 84.81 182 PRO A N 1
ATOM 1471 C CA . PRO A 1 182 ? 13.700 10.701 17.401 1.00 84.81 182 PRO A CA 1
ATOM 1472 C C . PRO A 1 182 ? 12.274 10.151 17.306 1.00 84.81 182 PRO A C 1
ATOM 1474 O O . PRO A 1 182 ? 11.313 10.920 17.248 1.00 84.81 182 PRO A O 1
ATOM 1477 N N . ILE A 1 183 ? 12.141 8.825 17.265 1.00 86.44 183 ILE A N 1
ATOM 1478 C CA . ILE A 1 183 ? 10.838 8.160 17.353 1.00 86.44 183 ILE A CA 1
ATOM 1479 C C . ILE A 1 183 ? 10.533 7.830 18.820 1.00 86.44 183 ILE A C 1
ATOM 1481 O O . ILE A 1 183 ? 11.467 7.538 19.569 1.00 86.44 183 ILE A O 1
ATOM 1485 N N . PRO A 1 184 ? 9.259 7.854 19.249 1.00 86.94 184 PRO A N 1
ATOM 1486 C CA . PRO A 1 184 ? 8.894 7.493 20.614 1.00 86.94 184 PRO A CA 1
ATOM 1487 C C . PRO A 1 184 ? 9.338 6.072 20.976 1.00 86.94 184 PRO A C 1
ATOM 1489 O O . PRO A 1 184 ? 9.179 5.141 20.183 1.00 86.94 184 PRO A O 1
ATOM 1492 N N . THR A 1 185 ? 9.846 5.892 22.196 1.00 86.88 185 THR A N 1
ATOM 1493 C CA . THR A 1 185 ? 10.179 4.565 22.728 1.00 86.88 185 THR A CA 1
ATOM 1494 C C . THR A 1 185 ? 8.891 3.804 23.062 1.00 86.88 185 THR A C 1
ATOM 1496 O O . THR A 1 185 ? 8.041 4.334 23.786 1.00 86.88 185 THR A O 1
ATOM 1499 N N . PRO A 1 186 ? 8.711 2.563 22.574 1.00 85.88 186 PRO A N 1
ATOM 1500 C CA . PRO A 1 186 ? 7.508 1.794 22.861 1.00 85.88 186 PRO A CA 1
ATOM 1501 C C . PRO A 1 186 ? 7.429 1.436 24.352 1.00 85.88 186 PRO A C 1
ATOM 1503 O O . PRO A 1 186 ? 8.355 0.851 24.909 1.00 85.88 186 PRO A O 1
ATOM 1506 N N . LYS A 1 187 ? 6.290 1.740 24.993 1.00 85.31 187 LYS A N 1
ATOM 1507 C CA . LYS A 1 187 ? 6.025 1.375 26.401 1.00 85.31 187 LYS A CA 1
ATOM 1508 C C . LYS A 1 187 ? 5.870 -0.138 26.600 1.00 85.31 187 LYS A C 1
ATOM 1510 O O . LYS A 1 187 ? 6.193 -0.662 27.658 1.00 85.31 187 LYS A O 1
ATOM 1515 N N . THR A 1 188 ? 5.344 -0.835 25.593 1.00 83.81 188 THR A N 1
ATOM 1516 C CA . THR A 1 188 ? 5.185 -2.296 25.573 1.00 83.81 188 THR A CA 1
ATOM 1517 C C . THR A 1 188 ? 5.812 -2.844 24.300 1.00 83.81 188 THR A C 1
ATOM 1519 O O . THR A 1 188 ? 5.616 -2.280 23.225 1.00 83.81 188 THR A O 1
ATOM 1522 N N . ILE A 1 189 ? 6.559 -3.943 24.417 1.00 86.19 189 ILE A N 1
ATOM 1523 C CA . ILE A 1 189 ? 7.213 -4.585 23.275 1.00 86.19 189 ILE A CA 1
ATOM 1524 C C . ILE A 1 189 ? 6.276 -5.644 22.700 1.00 86.19 189 ILE A C 1
ATOM 1526 O O . ILE A 1 189 ? 5.994 -6.659 23.344 1.00 86.19 189 ILE A O 1
ATOM 1530 N N . TYR A 1 190 ? 5.842 -5.400 21.469 1.00 85.12 190 TYR A N 1
ATOM 1531 C CA . TYR A 1 190 ? 5.123 -6.360 20.648 1.00 85.12 190 TYR A CA 1
ATOM 1532 C C . TYR A 1 190 ? 5.975 -6.757 19.447 1.00 85.12 190 TYR A C 1
ATOM 1534 O O . TYR A 1 190 ? 6.697 -5.931 18.888 1.00 85.12 190 TYR A O 1
ATOM 1542 N N . VAL A 1 191 ? 5.876 -8.021 19.053 1.00 86.19 191 VAL A N 1
ATOM 1543 C CA . VAL A 1 191 ? 6.478 -8.557 17.835 1.00 86.19 191 VAL A CA 1
ATOM 1544 C C . VAL A 1 191 ? 5.348 -9.078 16.962 1.00 86.19 191 VAL A C 1
ATOM 1546 O O . VAL A 1 191 ? 4.554 -9.901 17.408 1.00 86.19 191 VAL A O 1
ATOM 1549 N N . LEU A 1 192 ? 5.269 -8.581 15.731 1.00 83.38 192 LEU A N 1
ATOM 1550 C CA . LEU A 1 192 ? 4.332 -9.067 14.725 1.00 83.38 192 LEU A CA 1
ATOM 1551 C C . LEU A 1 192 ? 5.096 -9.942 13.729 1.00 83.38 192 LEU A C 1
ATOM 1553 O O . LEU A 1 192 ? 5.979 -9.445 13.031 1.00 83.38 192 LEU A O 1
ATOM 1557 N N . GLN A 1 193 ? 4.754 -11.227 13.659 1.00 82.56 193 GLN A N 1
ATOM 1558 C CA . GLN A 1 193 ? 5.303 -12.165 12.680 1.00 82.56 193 GLN A CA 1
ATOM 1559 C C . GLN A 1 193 ? 4.173 -12.667 11.780 1.00 82.56 193 GLN A C 1
ATOM 1561 O O . GLN A 1 193 ? 3.335 -13.471 12.188 1.00 82.56 193 GLN A O 1
ATOM 1566 N N . GLY A 1 194 ? 4.113 -12.146 10.552 1.00 79.81 194 GLY A N 1
ATOM 1567 C CA . GLY A 1 194 ? 2.963 -12.358 9.673 1.00 79.81 194 GLY A CA 1
ATOM 1568 C C . GLY A 1 194 ? 1.692 -11.774 10.297 1.00 79.81 194 GLY A C 1
ATOM 1569 O O . GLY A 1 194 ? 1.590 -10.561 10.459 1.00 79.81 194 GLY A O 1
ATOM 1570 N N . ASN A 1 195 ? 0.748 -12.642 10.670 1.00 74.44 195 ASN A N 1
ATOM 1571 C CA . ASN A 1 195 ? -0.491 -12.269 11.363 1.00 74.44 195 ASN A CA 1
ATOM 1572 C C . ASN A 1 195 ? -0.481 -12.599 12.868 1.00 74.44 195 ASN A C 1
ATOM 1574 O O . ASN A 1 195 ? -1.499 -12.427 13.530 1.00 74.44 195 ASN A O 1
ATOM 1578 N N . VAL A 1 196 ? 0.645 -13.065 13.420 1.00 81.62 196 VAL A N 1
ATOM 1579 C CA . VAL A 1 196 ? 0.754 -13.430 14.839 1.00 81.62 196 VAL A CA 1
ATOM 1580 C C . VAL A 1 196 ? 1.311 -12.261 15.641 1.00 81.62 196 VAL A C 1
ATOM 1582 O O . VAL A 1 196 ? 2.437 -11.821 15.399 1.00 81.62 196 VAL A O 1
ATOM 1585 N N . ILE A 1 197 ? 0.539 -11.783 16.618 1.00 85.56 197 ILE A N 1
ATOM 1586 C CA . ILE A 1 197 ? 0.969 -10.766 17.582 1.00 85.56 197 ILE A CA 1
ATOM 1587 C C . ILE A 1 197 ? 1.505 -11.460 18.836 1.00 85.56 197 ILE A C 1
ATOM 1589 O O . ILE A 1 197 ? 0.776 -12.149 19.543 1.00 85.56 197 ILE A O 1
ATOM 1593 N N . LEU A 1 198 ? 2.779 -11.231 19.145 1.00 84.94 198 LEU A N 1
ATOM 1594 C CA . LEU A 1 198 ? 3.432 -11.700 20.361 1.00 84.94 198 LEU A CA 1
ATOM 1595 C C . LEU A 1 198 ? 3.701 -10.512 21.283 1.00 84.94 198 LEU A C 1
ATOM 1597 O O . LEU A 1 198 ? 4.336 -9.535 20.887 1.00 84.94 198 LEU A O 1
ATOM 1601 N N . ARG A 1 199 ? 3.261 -10.600 22.538 1.00 87.75 199 ARG A N 1
ATOM 1602 C CA . ARG A 1 199 ? 3.604 -9.628 23.583 1.00 87.75 199 ARG A CA 1
ATOM 1603 C C . ARG A 1 199 ? 4.783 -10.156 24.388 1.00 87.75 199 ARG A C 1
ATOM 1605 O O . ARG A 1 199 ? 4.696 -11.236 24.969 1.00 87.75 199 ARG A O 1
ATOM 1612 N N . LYS A 1 200 ? 5.872 -9.390 24.479 1.00 85.25 200 LYS A N 1
ATOM 1613 C CA . LYS A 1 200 ? 6.984 -9.755 25.363 1.00 85.25 200 LYS A CA 1
ATOM 1614 C C . LYS A 1 200 ? 6.524 -9.629 26.815 1.00 85.25 200 LYS A C 1
ATOM 1616 O O . LYS A 1 200 ? 6.165 -8.540 27.261 1.00 85.25 200 LYS A O 1
ATOM 1621 N N . THR A 1 201 ? 6.546 -10.731 27.557 1.00 80.94 201 THR A N 1
ATOM 1622 C CA . THR A 1 201 ? 6.336 -10.713 29.005 1.00 80.94 201 THR A CA 1
ATOM 1623 C C . THR A 1 201 ? 7.670 -10.447 29.692 1.00 80.94 201 THR A C 1
ATOM 1625 O O . THR A 1 201 ? 8.674 -11.116 29.439 1.00 80.94 201 THR A O 1
ATOM 1628 N N . ASN A 1 202 ? 7.713 -9.448 30.571 1.00 73.19 202 ASN A N 1
ATOM 1629 C CA . ASN A 1 202 ? 8.828 -9.334 31.500 1.00 73.19 202 ASN A CA 1
ATOM 1630 C C . ASN A 1 202 ? 8.632 -10.447 32.530 1.00 73.19 202 ASN A C 1
ATOM 1632 O O . ASN A 1 202 ? 7.669 -10.395 33.293 1.00 73.19 202 ASN A O 1
ATOM 1636 N N . ARG A 1 203 ? 9.500 -11.469 32.548 1.00 55.06 203 ARG A N 1
ATOM 1637 C CA . ARG A 1 203 ? 9.537 -12.411 33.675 1.00 55.06 203 ARG A CA 1
ATOM 1638 C C . ARG A 1 203 ? 9.736 -11.577 34.937 1.00 55.06 203 ARG A C 1
ATOM 1640 O O . ARG A 1 203 ? 10.793 -10.970 35.109 1.00 55.06 203 ARG A O 1
ATOM 1647 N N . SER A 1 204 ? 8.719 -11.515 35.795 1.00 55.09 204 SER A N 1
ATOM 1648 C CA . SER A 1 204 ? 8.904 -10.975 37.131 1.00 55.09 204 SER A CA 1
ATOM 1649 C C . SER A 1 204 ? 9.998 -11.808 37.794 1.00 55.09 204 SER A C 1
ATOM 1651 O O . SER A 1 204 ? 10.005 -13.040 37.709 1.00 55.09 204 SER A O 1
ATOM 1653 N N . LYS A 1 205 ? 10.971 -11.141 38.419 1.00 49.78 205 LYS A N 1
ATOM 1654 C CA . LYS A 1 205 ? 11.816 -11.803 39.410 1.00 49.78 205 LYS A CA 1
ATOM 1655 C C . LYS A 1 205 ? 10.841 -12.398 40.425 1.00 49.78 205 LYS A C 1
ATOM 1657 O O . LYS A 1 205 ? 10.193 -11.639 41.142 1.00 49.78 205 LYS A O 1
ATOM 1662 N N . ARG A 1 206 ? 10.672 -13.727 40.424 1.00 47.16 206 ARG A N 1
ATOM 1663 C CA . ARG A 1 206 ? 10.000 -14.437 41.516 1.00 47.16 206 ARG A CA 1
ATOM 1664 C C . ARG A 1 206 ? 10.681 -13.950 42.793 1.00 47.16 206 ARG A C 1
ATOM 1666 O O . ARG A 1 206 ? 11.876 -14.190 42.961 1.00 47.16 206 ARG A O 1
ATOM 1673 N N . ARG A 1 207 ? 9.956 -13.184 43.611 1.00 52.38 207 ARG A N 1
ATOM 1674 C CA . ARG A 1 207 ? 10.366 -12.892 44.984 1.00 52.38 207 ARG A CA 1
ATOM 1675 C C . ARG A 1 207 ? 10.532 -14.258 45.655 1.00 52.38 207 ARG A C 1
ATOM 1677 O O . ARG A 1 207 ? 9.578 -15.035 45.655 1.00 52.38 207 ARG A O 1
ATOM 1684 N N . LYS A 1 208 ? 11.769 -14.577 46.037 1.00 49.16 208 LYS A N 1
ATOM 1685 C CA . LYS A 1 208 ? 12.053 -15.639 47.000 1.00 49.16 208 LYS A CA 1
ATOM 1686 C C . LYS A 1 208 ? 11.592 -15.169 48.369 1.00 49.16 208 LYS A C 1
ATOM 1688 O O . LYS A 1 208 ? 11.686 -13.940 48.595 1.00 49.16 208 LYS A O 1
#

Foldseek 3Di:
DQPLVVLLVQLVVLLVQLVVLVVQLVCLVVVNDPQFDDQWDDDDPDIDGRVRRGDDSVRSNVVSVLSNLVSLLSLLVSLLVSLVSLDVCQCPDPPLLSNLLNQVSVQSNQQCVPPVVFGAGAADPVRAQDWRDDPPQWIAGRYVRHRHTDDLVRIPHSRSSSSSSVCSSCVRSVDDDDDDDDDDDDPWDWDQDPNDIDTDDDPPPPDD

Sequence (208 aa):
MTDLGAHINYLFAAELQFRLASAARFAATMGNQPLDPPLEWSHGKHKVSYEELALRNDQADFAAWNMHRSATFLMAVVMKDAIKAAVPDPKNSTDRDIQASYQISRLIRNAFAHNPFQPVWSIDPDCRNRKFEVRDIVSLDTTNLQGVMFDWRHYGGPLAILRLCRYVRFEILKDQKRARKPIPTPKTIYVLQGNVILRKTNRSKRRK

=== Feature glossary ===
Each block in this record encodes a different view of the same protein. In brief:

Predicted aligned error. PAE(i, j) answers: if I align the predicted and true structures on residue i, how far off (in Å) do I expect residue j to be? A block-diagonal PAE matrix with low values on the blocks and high values off-diagonal is the signature of a multi-domain protein with confidently predicted domains but uncertain inter-domain orientation.

Contact-map, Ramachandran, and PAE plots. Plot images: a contact map (which residues are close in 3D, as an N×N binary image), a Ramachandran scatter (backbone torsion angles, revealing secondary-structure composition at a glance), and — for AlphaFold structures — a PAE heatmap (pairwise prediction confidence).

Backbone torsions (φ/ψ). φ (phi) and ψ (psi) are the two rotatable backbone dihedrals per residue: φ is the C(i-1)–N–Cα–C torsion, ψ is the N–Cα–C–N(i+1) torsion, both in degrees on (−180°, 180°]. α-helical residues cluster near (−60°, −45°); β-strand residues near (−120°, +130°). A Ramachandran plot is simply a scatter of (φ, ψ) for every residue.

Foldseek 3Di. A 3Di character summarizes, for each residue, the relative orientation of the Cα frame of its nearest spatial neighbor. Because it encodes fold topology rather than chemistry, 3Di alignments detect remote structural similarity that sequence alignment misses.

Radius of gyration, Cα contacts, bounding box. Three whole-structure scalars: the radius of gyration (RMS distance of Cα from centroid, in Å), the count of Cα–Cα contacts (pairs closer than 8 Å and separated by more than four residues in sequence — i.e. tertiary, not local, contacts), and the bounding-box dimensions. Together they distinguish compact globular folds from extended fibres or disordered chains.

Sequence. Sequence gives the chain of amino acids in standard one-letter code (A=alanine, C=cysteine, …, Y=tyrosine), read N→C. It is the only feature that is directly encoded by the gene; all structural features are derived from the folded form of this sequence.

mmCIF coordinates. Atomic coordinates in PDBx/mmCIF format — the same representation the Protein Data Bank distributes. Each line of the _atom_site loop places one backbone atom in Cartesian space (units: ångströms, origin: arbitrary).

Secondary structure (3-state, P-SEA). Three-state secondary structure (P-SEA) collapses the eight DSSP classes into helix (a), strand (b), and coil (c). P-SEA assigns these from Cα geometry alone — distances and angles — without requiring backbone oxygens, so it works on any Cα trace.

InterPro / GO / CATH / organism. Functional annotations link the protein to curated databases. InterPro entries identify conserved domains and families by matching the sequence against member-database signatures (Pfam, PROSITE, CDD, …). Gene Ontology (GO) terms describe molecular function, biological process, and cellular component in a controlled vocabulary. CATH places the structure in a hierarchical fold classification (Class/Architecture/Topology/Homologous-superfamily). The organism is the source species.

B-factor. B-factor (Debye–Waller factor) reflects atomic displacement in the crystal lattice. It is an experimental observable (units Å²), not a prediction; low values mean the atom is pinned down, high values mean it moves or is heterogeneous across the crystal.

Rendered structure images. Structure images are PyMOL renders from six orthogonal camera directions. Cartoon representation draws helices as coils and strands as arrows; sticks shows the backbone as bonds; surface shows the solvent-excluded envelope. Rainbow coloring maps sequence position to hue (blue→red, N→C); chain coloring assigns a distinct color per polypeptide.

Solvent-accessible surface area. Solvent-accessible surface area (SASA) is the area in Å² traced out by the centre of a 1.4 Å probe sphere (a water molecule) rolled over the protein's van der Waals surface (Shrake–Rupley / Lee–Richards construction). Buried residues have near-zero SASA; fully exposed residues can exceed 200 Å². The total SASA scales roughly with the number of surface residues.

Secondary structure (8-state, DSSP). The SS8 string is DSSP's per-residue secondary-structure call. α-helix (H) means an i→i+4 H-bond ladder; β-strand (E) means the residue participates in a β-sheet; 3₁₀ (G) and π (I) are tighter and wider helices; T/S are turns/bends; '-' is loop.

pLDDT. For AlphaFold models, the B-factor field carries pLDDT — the model's own estimate of local accuracy on a 0–100 scale. Regions with pLDDT<50 should be treated as essentially unmodeled; they often correspond to intrinsically disordered segments.

Nearest PDB structures. Nearest PDB neighbors are the top structural matches found by Foldseek when searching this structure against the entire Protein Data Bank. Each hit reports a TM-score (0 to 1; >0.5 almost always implies the same fold) and an E-value. These are *structural* homologs — they may share no detectable sequence similarity.